Protein AF-A0A9N9FHX2-F1 (afdb_monomer_lite)

Sequence (239 aa):
TELNKTGKEQAEIVGRRLRKLKFDHIYTSDLSRAKKTAEAINKHHPDTPFALDIRLRERDIGKLGGKSIQDASNLIKEEGTKWDDYGESEEDFKGRVVDFFNDMIVTHLPKNYPGSSSQNKRNSHILLVTHGGVINKLIKGHLIMDLNFSVNNNLNMKHNAKNTSVTKFVVRGAENPNSTADDVTSVVSSNTVENETNDGASEKITLRLKGEVTLWSCVSHLAAQGKRTHDDSQIDDYA

Organism: NCBI:txid1433469

Foldseek 3Di:
DADDPVLLVLLLVLLVLCLVPAAQAEEFAPPRSLVSSSVSNCVSVVPHHYDHDNLQADFCQAPCPPPDPVVSVVVCVVVVHDSCPHGPHPVNNLVSLVVVVLVVCVVQPDDPDVPPPPDPDPHHHYHYGGDQRSCCSCVVVPVCPPQVEAEDPQDDPPDTADNSWDKDKDKDWDDDDDDDDDDRFDFRFDQDDDDDDDDDDRPGDGTGIYMYIYGDDDPVVCPPPVDPDDDSCVVVVRD

Radius of gyration: 20.33 Å; chains: 1; bounding box: 56×48×54 Å

InterPro domains:
  IPR013078 Histidine phosphatase superfamily, clade-1 [PF00300] (2-172)
  IPR013078 Histidine phosphatase superfamily, clade-1 [cd07067] (1-177)
  IPR029033 Histidine phosphatase superfamily [G3DSA:3.40.50.1240] (1-204)
  IPR029033 Histidine phosphatase superfamily [SSF53254] (2-175)
  IPR051695 Phosphoglycerate Mutase [PTHR46517] (2-185)

Structure (mmCIF, N/CA/C/O backbone):
data_AF-A0A9N9FHX2-F1
#
_entry.id   AF-A0A9N9FHX2-F1
#
loop_
_atom_site.group_PDB
_atom_site.id
_atom_site.type_symbol
_atom_site.label_atom_id
_atom_site.label_alt_id
_atom_site.label_comp_id
_atom_site.label_asym_id
_atom_site.label_entity_id
_atom_site.label_seq_id
_atom_site.pdbx_PDB_ins_code
_atom_site.Cartn_x
_atom_site.Cartn_y
_atom_site.Cartn_z
_atom_site.occupancy
_atom_site.B_iso_or_equiv
_atom_site.auth_seq_id
_atom_site.auth_comp_id
_atom_site.auth_asym_id
_atom_site.auth_atom_id
_atom_site.pdbx_PDB_model_num
ATOM 1 N N . THR A 1 1 ? -12.558 -5.175 4.722 1.00 78.19 1 THR A N 1
ATOM 2 C CA . THR A 1 1 ? -13.576 -4.236 4.206 1.00 78.19 1 THR A CA 1
ATOM 3 C C . THR A 1 1 ? -13.585 -4.276 2.699 1.00 78.19 1 THR A C 1
ATOM 5 O O . THR A 1 1 ? -12.515 -4.156 2.108 1.00 78.19 1 THR A O 1
ATOM 8 N N . GLU A 1 2 ? -14.762 -4.468 2.113 1.00 88.75 2 GLU A N 1
ATOM 9 C CA . GLU A 1 2 ? -15.001 -4.376 0.668 1.00 88.75 2 GLU A CA 1
ATOM 10 C C . GLU A 1 2 ? -15.003 -2.918 0.187 1.00 88.75 2 GLU A C 1
ATOM 12 O O . GLU A 1 2 ? -15.230 -1.994 0.973 1.00 88.75 2 GLU A O 1
ATOM 17 N N . LEU A 1 3 ? -14.781 -2.704 -1.113 1.00 89.31 3 LEU A N 1
ATOM 18 C CA . LEU A 1 3 ? -14.971 -1.387 -1.726 1.00 89.31 3 LEU A CA 1
ATOM 19 C C . LEU A 1 3 ? -16.467 -1.070 -1.853 1.00 89.31 3 LEU A C 1
ATOM 21 O O . LEU A 1 3 ? -17.243 -1.865 -2.390 1.00 89.31 3 LEU A O 1
ATOM 25 N N . ASN A 1 4 ? -16.863 0.130 -1.424 1.00 90.94 4 ASN A N 1
ATOM 26 C CA . ASN A 1 4 ? -18.188 0.672 -1.728 1.00 90.94 4 ASN A CA 1
ATOM 27 C C . ASN A 1 4 ? -18.275 1.118 -3.205 1.00 90.94 4 ASN A C 1
ATOM 29 O O . ASN A 1 4 ? -17.291 1.048 -3.944 1.00 90.94 4 ASN A O 1
ATOM 33 N N . LYS A 1 5 ? -19.451 1.582 -3.651 1.00 93.06 5 LYS A N 1
ATOM 34 C CA . LYS A 1 5 ? -19.674 2.014 -5.045 1.00 93.06 5 LYS A CA 1
ATOM 35 C C . LYS A 1 5 ? -18.638 3.049 -5.508 1.00 93.06 5 LYS A C 1
ATOM 37 O O . LYS A 1 5 ? -17.978 2.835 -6.520 1.00 93.06 5 LYS A O 1
ATOM 42 N N . THR A 1 6 ? -18.434 4.104 -4.723 1.00 91.69 6 THR A N 1
ATOM 43 C CA . THR A 1 6 ? -17.446 5.154 -5.011 1.00 91.69 6 THR A CA 1
ATOM 44 C C . THR A 1 6 ? -16.021 4.604 -5.069 1.00 91.69 6 THR A C 1
ATOM 46 O O . THR A 1 6 ? -15.258 4.974 -5.952 1.00 91.69 6 THR A O 1
ATOM 49 N N . GLY A 1 7 ? -15.654 3.689 -4.170 1.00 91.25 7 GLY A N 1
ATOM 50 C CA . GLY A 1 7 ? -14.341 3.046 -4.162 1.00 91.25 7 GLY A CA 1
ATOM 51 C C . GLY A 1 7 ? -14.095 2.191 -5.404 1.00 91.25 7 GLY A C 1
ATOM 52 O O . GLY A 1 7 ? -12.998 2.220 -5.953 1.00 91.25 7 GLY A O 1
ATOM 53 N N . LYS A 1 8 ? -15.118 1.481 -5.896 1.00 93.06 8 LYS A N 1
ATOM 54 C CA . LYS A 1 8 ? -15.038 0.731 -7.161 1.00 93.06 8 LYS A CA 1
ATOM 55 C C . LYS A 1 8 ? -14.833 1.672 -8.351 1.00 93.06 8 LYS A C 1
ATOM 57 O O . LYS A 1 8 ? -13.960 1.427 -9.173 1.00 93.06 8 LYS A O 1
ATOM 62 N N . GLU A 1 9 ? -15.579 2.774 -8.417 1.00 93.00 9 GLU A N 1
ATOM 63 C CA . GLU A 1 9 ? -15.413 3.791 -9.468 1.00 93.00 9 GLU A CA 1
ATOM 64 C C . GLU A 1 9 ? -14.010 4.418 -9.436 1.00 93.00 9 GLU A C 1
ATOM 66 O O . GLU A 1 9 ? -13.359 4.542 -10.473 1.00 93.00 9 GLU A O 1
ATOM 71 N N . GLN A 1 10 ? -13.510 4.754 -8.243 1.00 91.69 10 GLN A N 1
ATOM 72 C CA . GLN A 1 10 ? -12.155 5.272 -8.041 1.00 91.69 10 GLN A CA 1
ATOM 73 C C . GLN A 1 10 ? -11.080 4.273 -8.494 1.00 91.69 10 GLN A C 1
ATOM 75 O O . GLN A 1 10 ? -10.135 4.674 -9.174 1.00 91.69 10 GLN A O 1
ATOM 80 N N . ALA A 1 11 ? -11.238 2.985 -8.170 1.00 93.88 11 ALA A N 1
ATOM 81 C CA . ALA A 1 11 ? -10.327 1.919 -8.588 1.00 93.88 11 ALA A CA 1
ATOM 82 C C . ALA A 1 11 ? -10.239 1.799 -10.122 1.00 93.88 11 ALA A C 1
ATOM 84 O O . ALA A 1 11 ? -9.150 1.723 -10.687 1.00 93.88 11 ALA A O 1
ATOM 85 N N . GLU A 1 12 ? -11.377 1.865 -10.813 1.00 93.94 12 GLU A N 1
ATOM 86 C CA . GLU A 1 12 ? -11.414 1.833 -12.279 1.00 93.94 12 GLU A CA 1
ATOM 87 C C . GLU A 1 12 ? -10.805 3.102 -12.906 1.00 93.94 12 GLU A C 1
ATOM 89 O O . GLU A 1 12 ? -10.136 3.034 -13.938 1.00 93.94 12 GLU A O 1
ATOM 94 N N . ILE A 1 13 ? -11.003 4.276 -12.293 1.00 93.38 13 ILE A N 1
ATOM 95 C CA . ILE A 1 13 ? -10.394 5.533 -12.758 1.00 93.38 13 ILE A CA 1
ATOM 96 C C . ILE A 1 13 ? -8.869 5.473 -12.639 1.00 93.38 13 ILE A C 1
ATOM 98 O O . ILE A 1 13 ? -8.176 5.822 -13.597 1.00 93.38 13 ILE A O 1
ATOM 102 N N . VAL A 1 14 ? -8.337 5.027 -11.495 1.00 92.50 14 VAL A N 1
ATOM 103 C CA . VAL A 1 14 ? -6.882 4.923 -11.321 1.00 92.50 14 VAL A CA 1
ATOM 104 C C . VAL A 1 14 ? -6.284 3.855 -12.239 1.00 92.50 14 VAL A C 1
ATOM 106 O O . VAL A 1 14 ? -5.237 4.108 -12.829 1.00 92.50 14 VAL A O 1
ATOM 109 N N . GLY A 1 15 ? -6.980 2.736 -12.474 1.00 94.50 15 GLY A N 1
ATOM 110 C CA . GLY A 1 15 ? -6.575 1.741 -13.472 1.00 94.50 15 GLY A CA 1
ATOM 111 C C . GLY A 1 15 ? -6.433 2.346 -14.869 1.00 94.50 15 GLY A C 1
ATOM 112 O O . GLY A 1 15 ? -5.365 2.269 -15.476 1.00 94.50 15 GLY A O 1
ATOM 113 N N . ARG A 1 16 ? -7.459 3.064 -15.347 1.00 93.00 16 ARG A N 1
ATOM 114 C CA . ARG A 1 16 ? -7.388 3.752 -16.647 1.00 93.00 16 ARG A CA 1
ATOM 115 C C . ARG A 1 16 ? -6.287 4.803 -16.703 1.00 93.00 16 ARG A C 1
ATOM 117 O O . ARG A 1 16 ? -5.665 4.958 -17.753 1.00 93.00 16 ARG A O 1
ATOM 124 N N . ARG A 1 17 ? -6.049 5.534 -15.612 1.00 88.69 17 ARG A N 1
ATOM 125 C CA . ARG A 1 17 ? -4.990 6.550 -15.543 1.00 88.69 17 ARG A CA 1
ATOM 126 C C . ARG A 1 17 ? -3.604 5.929 -15.703 1.00 88.69 17 ARG A C 1
ATOM 128 O O . ARG A 1 17 ? -2.778 6.486 -16.415 1.00 88.69 17 ARG A O 1
ATOM 135 N N . LEU A 1 18 ? -3.360 4.787 -15.063 1.00 92.50 18 LEU A N 1
ATOM 136 C CA . LEU A 1 18 ? -2.050 4.132 -15.062 1.00 92.50 18 LEU A CA 1
ATOM 137 C C . LEU A 1 18 ? -1.819 3.219 -16.278 1.00 92.50 18 LEU A C 1
ATOM 139 O O . LEU A 1 18 ? -0.690 2.796 -16.495 1.00 92.50 18 LEU A O 1
ATOM 143 N N . ARG A 1 19 ? -2.835 2.994 -17.125 1.00 94.19 19 ARG A N 1
ATOM 144 C CA . ARG A 1 19 ? -2.802 2.034 -18.248 1.00 94.19 19 ARG A CA 1
ATOM 145 C C . ARG A 1 19 ? -1.621 2.164 -19.219 1.00 94.19 19 ARG A C 1
ATOM 147 O O . ARG A 1 19 ? -1.251 1.175 -19.834 1.00 94.19 19 ARG A O 1
ATOM 154 N N . LYS A 1 20 ? -1.079 3.375 -19.428 1.00 91.81 20 LYS A N 1
ATOM 155 C CA . LYS A 1 20 ? 0.041 3.596 -20.365 1.00 91.81 20 LYS A CA 1
ATOM 156 C C . LYS A 1 20 ? 1.409 3.318 -19.726 1.00 91.81 20 LYS A C 1
ATOM 158 O O . LYS A 1 20 ? 2.394 3.191 -20.448 1.00 91.81 20 LYS A O 1
ATOM 163 N N . LEU A 1 21 ? 1.486 3.239 -18.396 1.00 90.50 21 LEU A N 1
ATOM 164 C CA . LEU A 1 21 ? 2.735 2.959 -17.695 1.00 90.50 21 LEU A CA 1
ATOM 165 C C . LEU A 1 21 ? 3.091 1.480 -17.835 1.00 90.50 21 LEU A C 1
ATOM 167 O O . LEU A 1 21 ? 2.239 0.603 -17.724 1.00 90.50 21 LEU A O 1
ATOM 171 N N . LYS A 1 22 ? 4.372 1.193 -18.053 1.00 92.38 22 LYS A N 1
ATOM 172 C CA . LYS A 1 22 ? 4.886 -0.176 -18.014 1.00 92.38 22 LYS A CA 1
ATOM 173 C C . LYS A 1 22 ? 5.350 -0.468 -16.595 1.00 92.38 22 LYS A C 1
ATOM 175 O O . LYS A 1 22 ? 6.256 0.208 -16.116 1.00 92.38 22 LYS A O 1
ATOM 180 N N . PHE A 1 23 ? 4.714 -1.439 -15.946 1.00 95.25 23 PHE A N 1
ATOM 181 C CA . PHE A 1 23 ? 5.117 -1.940 -14.636 1.00 95.25 23 PHE A CA 1
ATOM 182 C C . PHE A 1 23 ? 5.776 -3.309 -14.779 1.00 95.25 23 PHE A C 1
ATOM 184 O O . PHE A 1 23 ? 5.285 -4.173 -15.504 1.00 95.25 23 PHE A O 1
ATOM 191 N N . ASP A 1 24 ? 6.870 -3.501 -14.053 1.00 94.81 24 ASP A N 1
ATOM 192 C CA . ASP A 1 24 ? 7.608 -4.762 -13.973 1.00 94.81 24 ASP A CA 1
ATOM 193 C C . ASP A 1 24 ? 7.088 -5.660 -12.849 1.00 94.81 24 ASP A C 1
ATOM 195 O O . ASP A 1 24 ? 7.275 -6.874 -12.883 1.00 94.81 24 ASP A O 1
ATOM 199 N N . HIS A 1 25 ? 6.426 -5.070 -11.853 1.00 97.19 25 HIS A N 1
ATOM 200 C CA . HIS A 1 25 ? 5.798 -5.803 -10.763 1.00 97.19 25 HIS A CA 1
ATOM 201 C C . HIS A 1 25 ? 4.677 -4.984 -10.118 1.00 97.19 25 HIS A C 1
ATOM 203 O O . HIS A 1 25 ? 4.782 -3.758 -9.999 1.00 97.19 25 HIS A O 1
ATOM 209 N N . ILE A 1 26 ? 3.632 -5.668 -9.654 1.00 98.38 26 ILE A N 1
ATOM 210 C CA . ILE A 1 26 ? 2.557 -5.101 -8.837 1.00 98.38 26 ILE A CA 1
ATOM 211 C C . ILE A 1 26 ? 2.543 -5.829 -7.494 1.00 98.38 26 ILE A C 1
ATOM 213 O O . ILE A 1 26 ? 2.259 -7.023 -7.435 1.00 98.38 26 ILE A O 1
ATOM 217 N N . TYR A 1 27 ? 2.802 -5.098 -6.412 1.00 98.62 27 TYR A N 1
ATOM 218 C CA . TYR A 1 27 ? 2.627 -5.581 -5.044 1.00 98.62 27 TYR A CA 1
ATOM 219 C C . TYR A 1 27 ? 1.360 -4.998 -4.434 1.00 98.62 27 TYR A C 1
ATOM 221 O O . TYR A 1 27 ? 1.077 -3.802 -4.564 1.00 98.62 27 TYR A O 1
ATOM 229 N N . THR A 1 28 ? 0.601 -5.817 -3.712 1.00 98.56 28 THR A N 1
ATOM 230 C CA . THR A 1 28 ? -0.561 -5.323 -2.979 1.00 98.56 28 THR A CA 1
ATOM 231 C C . THR A 1 28 ? -0.779 -6.028 -1.652 1.00 98.56 28 THR A C 1
ATOM 233 O O . THR A 1 28 ? -0.436 -7.192 -1.465 1.00 98.56 28 THR A O 1
ATOM 236 N N . SER A 1 29 ? -1.391 -5.305 -0.718 1.00 98.31 29 SER A N 1
ATOM 237 C CA . SER A 1 29 ? -1.985 -5.925 0.458 1.00 98.31 29 SER A CA 1
ATOM 238 C C . SER A 1 29 ? -3.097 -6.887 0.054 1.00 98.31 29 SER A C 1
ATOM 240 O O . SER A 1 29 ? -3.942 -6.583 -0.787 1.00 98.31 29 SER A O 1
ATOM 242 N N . ASP A 1 30 ? -3.165 -8.013 0.745 1.00 97.56 30 ASP A N 1
ATOM 243 C CA . ASP A 1 30 ? -4.221 -9.008 0.588 1.00 97.56 30 ASP A CA 1
ATOM 244 C C . ASP A 1 30 ? -5.574 -8.622 1.208 1.00 97.56 30 ASP A C 1
ATOM 246 O O . ASP A 1 30 ? -6.572 -9.312 0.994 1.00 97.56 30 ASP A O 1
ATOM 250 N N . LEU A 1 31 ? -5.665 -7.486 1.908 1.00 96.38 31 LEU A N 1
ATOM 251 C CA . LEU A 1 31 ? -6.953 -6.952 2.341 1.00 96.38 31 LEU A CA 1
ATOM 252 C C . LEU A 1 31 ? -7.792 -6.549 1.127 1.00 96.38 31 LEU A C 1
ATOM 254 O O . LEU A 1 31 ? -7.348 -5.764 0.289 1.00 96.38 31 LEU A O 1
ATOM 258 N N . SER A 1 32 ? -9.046 -7.014 1.100 1.00 96.75 32 SER A N 1
ATOM 259 C CA . SER A 1 32 ? -9.949 -6.890 -0.056 1.00 96.75 32 SER A CA 1
ATOM 260 C C . SER A 1 32 ? -9.943 -5.506 -0.721 1.00 96.75 32 SER A C 1
ATOM 262 O O . SER A 1 32 ? -9.714 -5.410 -1.920 1.00 96.75 32 SER A O 1
ATOM 264 N N . ARG A 1 33 ? -10.079 -4.406 0.036 1.00 95.31 33 ARG A N 1
ATOM 265 C CA . ARG A 1 33 ? -10.034 -3.037 -0.521 1.00 95.31 33 ARG A CA 1
ATOM 266 C C . ARG A 1 33 ? -8.779 -2.721 -1.356 1.00 95.31 33 ARG A C 1
ATOM 268 O O . ARG A 1 33 ? -8.897 -2.074 -2.395 1.00 95.31 33 ARG A O 1
ATOM 275 N N . ALA A 1 34 ? -7.601 -3.168 -0.922 1.00 97.38 34 ALA A N 1
ATOM 276 C CA . ALA A 1 34 ? -6.346 -2.940 -1.635 1.00 97.38 34 ALA A CA 1
ATOM 277 C C . ALA A 1 34 ? -6.244 -3.893 -2.826 1.00 97.38 34 ALA A C 1
ATOM 279 O O . ALA A 1 34 ? -6.091 -3.433 -3.956 1.00 97.38 34 ALA A O 1
ATOM 280 N N . LYS A 1 35 ? -6.489 -5.189 -2.592 1.00 97.94 35 LYS A N 1
ATOM 281 C CA . LYS A 1 35 ? -6.503 -6.220 -3.633 1.00 97.94 35 LYS A CA 1
ATOM 282 C C . LYS A 1 35 ? -7.448 -5.874 -4.787 1.00 97.94 35 LYS A C 1
ATOM 284 O O . LYS A 1 35 ? -7.035 -5.917 -5.936 1.00 97.94 35 LYS A O 1
ATOM 289 N N . LYS A 1 36 ? -8.686 -5.455 -4.508 1.00 97.81 36 LYS A N 1
ATOM 290 C CA . LYS A 1 36 ? -9.667 -5.042 -5.530 1.00 97.81 36 LYS A CA 1
ATOM 291 C C . LYS A 1 36 ? -9.239 -3.800 -6.306 1.00 97.81 36 LYS A C 1
ATOM 293 O O . LYS A 1 36 ? -9.505 -3.711 -7.501 1.00 97.81 36 LYS A O 1
ATOM 298 N N . THR A 1 37 ? -8.556 -2.863 -5.652 1.00 97.75 37 THR A N 1
ATOM 299 C CA . THR A 1 37 ? -7.980 -1.697 -6.335 1.00 97.75 37 THR A CA 1
ATOM 300 C C . THR A 1 37 ? -6.835 -2.120 -7.258 1.00 97.75 37 THR A C 1
ATOM 302 O O . THR A 1 37 ? -6.780 -1.686 -8.405 1.00 97.75 37 THR A O 1
ATOM 305 N N . ALA A 1 38 ? -5.960 -3.012 -6.790 1.00 97.94 38 ALA A N 1
ATOM 306 C CA . ALA A 1 38 ? -4.859 -3.552 -7.578 1.00 97.94 38 ALA A CA 1
ATOM 307 C C . ALA A 1 38 ? -5.354 -4.398 -8.761 1.00 97.94 38 ALA A C 1
ATOM 309 O O . ALA A 1 38 ? -4.848 -4.238 -9.863 1.00 97.94 38 ALA A O 1
ATOM 310 N N . GLU A 1 39 ? -6.383 -5.230 -8.569 1.00 98.19 39 GLU A N 1
ATOM 311 C CA . GLU A 1 39 ? -7.039 -6.002 -9.635 1.00 98.19 39 GLU A CA 1
ATOM 312 C C . GLU A 1 39 ? -7.591 -5.081 -10.735 1.00 98.19 39 GLU A C 1
ATOM 314 O O . GLU A 1 39 ? -7.415 -5.372 -11.916 1.00 98.19 39 GLU A O 1
ATOM 319 N N . ALA A 1 40 ? -8.216 -3.952 -10.375 1.00 97.62 40 ALA A N 1
ATOM 320 C CA . ALA A 1 40 ? -8.713 -2.978 -11.351 1.00 97.62 40 ALA A CA 1
ATOM 321 C C . ALA A 1 40 ? -7.583 -2.344 -12.181 1.00 97.62 40 ALA A C 1
ATOM 323 O O . ALA A 1 40 ? -7.755 -2.127 -13.378 1.00 97.62 40 ALA A O 1
ATOM 324 N N . ILE A 1 41 ? -6.418 -2.095 -11.573 1.00 97.69 41 ILE A N 1
ATOM 325 C CA . ILE A 1 41 ? -5.228 -1.620 -12.292 1.00 97.69 41 ILE A CA 1
ATOM 326 C C . ILE A 1 41 ? -4.658 -2.738 -13.178 1.00 97.69 41 ILE A C 1
ATOM 328 O O . ILE A 1 41 ? -4.418 -2.517 -14.362 1.00 97.69 41 ILE A O 1
ATOM 332 N N . ASN A 1 42 ? -4.531 -3.958 -12.647 1.00 97.94 42 ASN A N 1
ATOM 333 C CA . ASN A 1 42 ? -3.958 -5.118 -13.336 1.00 97.94 42 ASN A CA 1
ATOM 334 C C . ASN A 1 42 ? -4.713 -5.515 -14.617 1.00 97.94 42 ASN A C 1
ATOM 336 O O . ASN A 1 42 ? -4.112 -6.071 -15.529 1.00 97.94 42 ASN A O 1
ATOM 340 N N . LYS A 1 43 ? -6.003 -5.170 -14.749 1.00 97.94 43 LYS A N 1
ATOM 341 C CA . LYS A 1 43 ? -6.761 -5.324 -16.011 1.00 97.94 43 LYS A CA 1
ATOM 342 C C . LYS A 1 43 ? -6.078 -4.659 -17.212 1.00 97.94 43 LYS A C 1
ATOM 344 O O . LYS A 1 43 ? -6.292 -5.085 -18.342 1.00 97.94 43 LYS A O 1
ATOM 349 N N . HIS A 1 44 ? -5.291 -3.610 -16.976 1.00 97.56 44 HIS A N 1
ATOM 350 C CA . HIS A 1 44 ? -4.534 -2.897 -18.003 1.00 97.56 44 HIS A CA 1
ATOM 351 C C . HIS A 1 44 ? -3.078 -3.376 -18.137 1.00 97.56 44 HIS A C 1
ATOM 353 O O . HIS A 1 44 ? -2.374 -2.910 -19.028 1.00 97.56 44 HIS A O 1
ATOM 359 N N . HIS A 1 45 ? -2.639 -4.303 -17.281 1.00 97.31 45 HIS A N 1
ATOM 360 C CA . HIS A 1 45 ? -1.271 -4.821 -17.211 1.00 97.31 45 HIS A CA 1
ATOM 361 C C . HIS A 1 45 ? -1.276 -6.359 -17.047 1.00 97.31 45 HIS A C 1
ATOM 363 O O . HIS A 1 45 ? -0.729 -6.869 -16.072 1.00 97.31 45 HIS A O 1
ATOM 369 N N . PRO A 1 46 ? -1.921 -7.119 -17.957 1.00 96.12 46 PRO A N 1
ATOM 370 C CA . PRO A 1 46 ? -2.192 -8.550 -17.760 1.00 96.12 46 PRO A CA 1
ATOM 371 C C . PRO A 1 46 ? -0.931 -9.415 -17.630 1.00 96.12 46 PRO A C 1
ATOM 373 O O . PRO A 1 46 ? -0.972 -10.446 -16.965 1.00 96.12 46 PRO A O 1
ATOM 376 N N . ASP A 1 47 ? 0.175 -8.979 -18.232 1.00 96.31 47 ASP A N 1
ATOM 377 C CA . ASP A 1 47 ? 1.448 -9.704 -18.236 1.00 96.31 47 ASP A CA 1
ATOM 378 C C . ASP A 1 47 ? 2.376 -9.291 -17.081 1.00 96.31 47 ASP A C 1
ATOM 380 O O . ASP A 1 47 ? 3.483 -9.815 -16.950 1.00 96.31 47 ASP A O 1
ATOM 384 N N . THR A 1 48 ? 1.961 -8.332 -16.246 1.00 97.56 48 THR A N 1
ATOM 385 C CA . THR A 1 48 ? 2.771 -7.874 -15.118 1.00 97.56 48 THR A CA 1
ATOM 386 C C . THR A 1 48 ? 2.610 -8.836 -13.935 1.00 97.56 48 THR A C 1
ATOM 388 O O . THR A 1 48 ? 1.485 -9.087 -13.497 1.00 97.56 48 THR A O 1
ATOM 391 N N . PRO A 1 49 ? 3.714 -9.349 -13.357 1.00 97.75 49 PRO A N 1
ATOM 392 C CA . PRO A 1 49 ? 3.662 -10.154 -12.143 1.00 97.75 49 PRO A CA 1
ATOM 393 C C . PRO A 1 49 ? 2.904 -9.453 -11.007 1.00 97.75 49 PRO A C 1
ATOM 395 O O . PRO A 1 49 ? 3.168 -8.290 -10.689 1.00 97.75 49 PRO A O 1
ATOM 398 N N . PHE A 1 50 ? 1.978 -10.184 -10.387 1.00 98.00 50 PHE A N 1
ATOM 399 C CA . PHE A 1 50 ? 1.083 -9.687 -9.347 1.00 98.00 50 PHE A CA 1
ATOM 400 C C . PHE A 1 50 ? 1.291 -10.476 -8.051 1.00 98.00 50 PHE A C 1
ATOM 402 O O . PHE A 1 50 ? 1.007 -11.674 -8.001 1.00 98.00 50 PHE A O 1
ATOM 409 N N . ALA A 1 51 ? 1.757 -9.807 -6.998 1.00 98.12 51 ALA A N 1
ATOM 410 C CA . ALA A 1 51 ? 2.091 -10.427 -5.721 1.00 98.12 51 ALA A CA 1
ATOM 411 C C . ALA A 1 51 ? 1.302 -9.822 -4.554 1.00 98.12 51 ALA A C 1
ATOM 413 O O . ALA A 1 51 ? 1.149 -8.605 -4.421 1.00 98.12 51 ALA A O 1
ATOM 414 N N . LEU A 1 52 ? 0.820 -10.706 -3.681 1.00 98.50 52 LEU A N 1
ATOM 415 C CA . LEU A 1 52 ? 0.221 -10.343 -2.403 1.00 98.50 52 LEU A CA 1
ATOM 416 C C . LEU A 1 52 ? 1.300 -10.371 -1.322 1.00 98.50 52 LEU A C 1
ATOM 418 O O . LEU A 1 52 ? 2.034 -11.351 -1.231 1.00 98.50 52 LEU A O 1
ATOM 422 N N . ASP A 1 53 ? 1.360 -9.338 -0.485 1.00 98.38 53 ASP A N 1
ATOM 423 C CA . ASP A 1 53 ? 2.274 -9.303 0.659 1.00 98.38 53 ASP A CA 1
ATOM 424 C C . ASP A 1 53 ? 1.543 -8.827 1.924 1.00 98.38 53 ASP A C 1
ATOM 426 O O . ASP A 1 53 ? 0.925 -7.756 1.963 1.00 98.38 53 ASP A O 1
ATOM 430 N N . ILE A 1 54 ? 1.595 -9.647 2.976 1.00 97.94 54 ILE A N 1
ATOM 431 C CA . ILE A 1 54 ? 0.929 -9.372 4.256 1.00 97.94 54 ILE A CA 1
ATOM 432 C C . ILE A 1 54 ? 1.551 -8.178 4.989 1.00 97.94 54 ILE A C 1
ATOM 434 O O . ILE A 1 54 ? 0.858 -7.492 5.740 1.00 97.94 54 ILE A O 1
ATOM 438 N N . ARG A 1 55 ? 2.824 -7.861 4.723 1.00 98.25 55 ARG A N 1
ATOM 439 C CA . ARG A 1 55 ? 3.523 -6.706 5.302 1.00 98.25 55 ARG A CA 1
ATOM 440 C C . ARG A 1 55 ? 3.004 -5.380 4.762 1.00 98.25 55 ARG A C 1
ATOM 442 O O . ARG A 1 55 ? 3.324 -4.327 5.303 1.00 98.25 55 ARG A O 1
ATOM 449 N N . LEU A 1 56 ? 2.151 -5.421 3.738 1.00 98.06 56 LEU A N 1
ATOM 450 C CA . LEU A 1 56 ? 1.455 -4.263 3.192 1.00 98.06 56 LEU A CA 1
ATOM 451 C C . LEU A 1 56 ? 0.070 -4.042 3.795 1.00 98.06 56 LEU A C 1
ATOM 453 O O . LEU A 1 56 ? -0.623 -3.128 3.350 1.00 98.06 56 LEU A O 1
ATOM 457 N N . ARG A 1 57 ? -0.383 -4.856 4.756 1.00 97.62 57 ARG A N 1
ATOM 458 C CA . ARG A 1 57 ? -1.666 -4.645 5.448 1.00 97.62 57 ARG A CA 1
ATOM 459 C C . ARG A 1 57 ? -1.673 -3.323 6.220 1.00 97.62 57 ARG A C 1
ATOM 461 O O . ARG A 1 57 ? -0.629 -2.829 6.633 1.00 97.62 57 ARG A O 1
ATOM 468 N N . GLU A 1 58 ? -2.853 -2.738 6.414 1.00 95.56 58 GLU A N 1
ATOM 469 C CA . GLU A 1 58 ? -2.985 -1.573 7.302 1.00 95.56 58 GLU A CA 1
ATOM 470 C C . GLU A 1 58 ? -2.613 -1.969 8.730 1.00 95.56 58 GLU A C 1
ATOM 472 O O . GLU A 1 58 ? -2.734 -3.149 9.068 1.00 95.56 58 GLU A O 1
ATOM 477 N N . ARG A 1 59 ? -2.167 -1.002 9.537 1.00 94.56 59 ARG A N 1
ATOM 478 C CA . ARG A 1 59 ? -1.884 -1.237 10.953 1.00 94.56 59 ARG A CA 1
ATOM 479 C C . ARG A 1 59 ? -3.098 -1.856 11.637 1.00 94.56 59 ARG A C 1
ATOM 481 O O . ARG A 1 59 ? -4.213 -1.333 11.526 1.00 94.56 59 ARG A O 1
ATOM 488 N N . ASP A 1 60 ? -2.872 -2.955 12.345 1.00 92.69 60 ASP A N 1
ATOM 489 C CA . ASP A 1 60 ? -3.899 -3.532 13.200 1.00 92.69 60 ASP A CA 1
ATOM 490 C C . ASP A 1 60 ? -3.948 -2.748 14.512 1.00 92.69 60 ASP A C 1
ATOM 492 O O . ASP A 1 60 ? -3.040 -2.827 15.327 1.00 92.69 60 ASP A O 1
ATOM 496 N N . ILE A 1 61 ? -4.999 -1.959 14.712 1.00 89.06 61 ILE A N 1
ATOM 497 C CA . ILE A 1 61 ? -5.219 -1.205 15.958 1.00 89.06 61 ILE A CA 1
ATOM 498 C C . ILE A 1 61 ? -6.160 -1.951 16.920 1.00 89.06 61 ILE A C 1
ATOM 500 O O . ILE A 1 61 ? -6.715 -1.360 17.851 1.00 89.06 61 ILE A O 1
ATOM 504 N N . GLY A 1 62 ? -6.396 -3.241 16.662 1.00 89.94 62 GLY A N 1
ATOM 505 C CA . GLY A 1 62 ? -7.222 -4.123 17.469 1.00 89.94 62 GLY A CA 1
ATOM 506 C C . GLY A 1 62 ? -8.619 -3.565 17.703 1.00 89.94 62 GLY A C 1
ATOM 507 O O . GLY A 1 62 ? -9.316 -3.138 16.777 1.00 89.94 62 GLY A O 1
ATOM 508 N N . LYS A 1 63 ? -9.036 -3.522 18.971 1.00 87.50 63 LYS A N 1
ATOM 509 C CA . LYS A 1 63 ? -10.388 -3.087 19.361 1.00 87.50 63 LYS A CA 1
ATOM 510 C C . LYS A 1 63 ? -10.673 -1.597 19.135 1.00 87.50 63 LYS A C 1
ATOM 512 O O . LYS A 1 63 ? -11.824 -1.173 19.256 1.00 87.50 63 LYS A O 1
ATOM 517 N N . LEU A 1 64 ? -9.654 -0.800 18.805 1.00 85.94 64 LEU A N 1
ATOM 518 C CA . LEU A 1 64 ? -9.835 0.588 18.376 1.00 85.94 64 LEU A CA 1
ATOM 519 C C . LEU A 1 64 ? -10.326 0.676 16.922 1.00 85.94 64 LEU A C 1
ATOM 521 O O . LEU A 1 64 ? -10.860 1.705 16.505 1.00 85.94 64 LEU A O 1
ATOM 525 N N . GLY A 1 65 ? -10.189 -0.409 16.156 1.00 83.00 65 GLY A N 1
ATOM 526 C CA . GLY A 1 65 ? -10.655 -0.513 14.782 1.00 83.00 65 GLY A CA 1
ATOM 527 C C . GLY A 1 65 ? -12.152 -0.232 14.653 1.00 83.00 65 GLY A C 1
ATOM 528 O O . GLY A 1 65 ? -12.977 -0.795 15.366 1.00 83.00 65 GLY A O 1
ATOM 529 N N . GLY A 1 66 ? -12.512 0.651 13.718 1.00 81.50 66 GLY A N 1
ATOM 530 C CA . GLY A 1 66 ? -13.907 1.006 13.436 1.00 81.50 66 GLY A CA 1
ATOM 531 C C . GLY A 1 66 ? -14.530 2.025 14.395 1.00 81.50 66 GLY A C 1
ATOM 532 O O . GLY A 1 66 ? -15.659 2.448 14.157 1.00 81.50 66 GLY A O 1
ATOM 533 N N . LYS A 1 67 ? -13.810 2.458 15.436 1.00 85.56 67 LYS A N 1
ATOM 534 C CA . LYS A 1 67 ? -14.230 3.557 16.314 1.00 85.56 67 LYS A CA 1
ATOM 535 C C . LYS A 1 67 ? -13.875 4.912 15.706 1.00 85.56 67 LYS A C 1
ATOM 537 O O . LYS A 1 67 ? -12.945 5.027 14.904 1.00 85.56 67 LYS A O 1
ATOM 542 N N . SER A 1 68 ? -14.597 5.959 16.107 1.00 86.88 68 SER A N 1
ATOM 543 C CA . SER A 1 68 ? -14.137 7.323 15.843 1.00 86.88 68 SER A CA 1
ATOM 544 C C . SER A 1 68 ? -12.851 7.602 16.634 1.00 86.88 68 SER A C 1
ATOM 546 O O . SER A 1 68 ? -12.590 6.966 17.657 1.00 86.88 68 SER A O 1
ATOM 548 N N . ILE A 1 69 ? -12.044 8.573 16.193 1.00 84.31 69 ILE A N 1
ATOM 549 C CA . ILE A 1 69 ? -10.822 8.973 16.918 1.00 84.31 69 ILE A CA 1
ATOM 550 C C . ILE A 1 69 ? -11.160 9.393 18.355 1.00 84.31 69 ILE A C 1
ATOM 552 O O . ILE A 1 69 ? -10.400 9.098 19.277 1.00 84.31 69 ILE A O 1
ATOM 556 N N . GLN A 1 70 ? -12.306 10.051 18.548 1.00 89.44 70 GLN A N 1
ATOM 557 C CA . GLN A 1 70 ? -12.766 10.473 19.864 1.00 89.44 70 GLN A CA 1
ATOM 558 C C . GLN A 1 70 ? -13.113 9.272 20.749 1.00 89.44 70 GLN A C 1
ATOM 560 O O . GLN A 1 70 ? -12.647 9.210 21.882 1.00 89.44 70 GLN A O 1
ATOM 565 N N . ASP A 1 71 ? -13.861 8.298 20.226 1.00 89.88 71 ASP A N 1
ATOM 566 C CA . ASP A 1 71 ? -14.245 7.101 20.987 1.00 89.88 71 ASP A CA 1
ATOM 567 C C . ASP A 1 71 ? -13.033 6.231 21.325 1.00 89.88 71 ASP A C 1
ATOM 569 O O . ASP A 1 71 ? -12.923 5.722 22.437 1.00 89.88 71 ASP A O 1
ATOM 573 N N . ALA A 1 72 ? -12.096 6.085 20.384 1.00 88.19 72 ALA A N 1
ATOM 574 C CA . ALA A 1 72 ? -10.837 5.390 20.627 1.00 88.19 72 ALA A CA 1
ATOM 575 C C . ALA A 1 72 ? -10.022 6.093 21.726 1.00 88.19 72 ALA A C 1
ATOM 577 O O . ALA A 1 72 ? -9.505 5.443 22.630 1.00 88.19 72 ALA A O 1
ATOM 578 N N . SER A 1 73 ? -9.967 7.428 21.688 1.00 88.25 73 SER A N 1
ATOM 579 C CA . SER A 1 73 ? -9.257 8.238 22.684 1.00 88.25 73 SER A CA 1
ATOM 580 C C . SER A 1 73 ? -9.910 8.179 24.067 1.00 88.25 73 SER A C 1
ATOM 582 O O . SER A 1 73 ? -9.202 8.202 25.071 1.00 88.25 73 SER A O 1
ATOM 584 N N . ASN A 1 74 ? -11.242 8.108 24.139 1.00 92.12 74 ASN A N 1
ATOM 585 C CA . ASN A 1 74 ? -11.967 7.926 25.397 1.00 92.12 74 ASN A CA 1
ATOM 586 C C . ASN A 1 74 ? -11.682 6.543 25.991 1.00 92.12 74 ASN A C 1
ATOM 588 O O . ASN A 1 74 ? -11.312 6.466 27.155 1.00 92.12 74 ASN A O 1
ATOM 592 N N . LEU A 1 75 ? -11.734 5.483 25.178 1.00 89.06 75 LEU A N 1
ATOM 593 C CA . LEU A 1 75 ? -11.442 4.117 25.621 1.00 89.06 75 LEU A CA 1
ATOM 594 C C . LEU A 1 75 ? -10.025 3.975 26.193 1.00 89.06 75 LEU A C 1
ATOM 596 O O . LEU A 1 75 ? -9.841 3.390 27.254 1.00 89.06 75 LEU A O 1
ATOM 600 N N . ILE A 1 76 ? -9.035 4.560 25.514 1.00 90.31 76 ILE A N 1
ATOM 601 C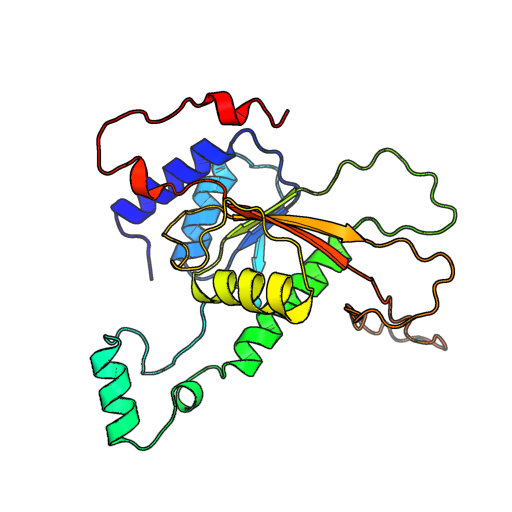 CA . ILE A 1 76 ? -7.640 4.594 25.978 1.00 90.31 76 ILE A CA 1
ATOM 602 C C . ILE A 1 76 ? -7.540 5.255 27.359 1.00 90.31 76 ILE A C 1
ATOM 604 O O . ILE A 1 76 ? -6.863 4.748 28.251 1.00 90.31 76 ILE A O 1
ATOM 608 N N . LYS A 1 77 ? -8.227 6.390 27.550 1.00 91.94 77 LY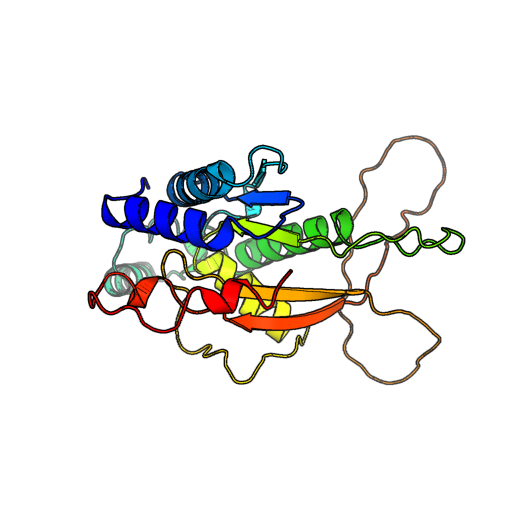S A N 1
ATOM 609 C CA . LYS A 1 77 ? -8.233 7.113 28.831 1.00 91.94 77 LYS A CA 1
ATOM 610 C C . LYS A 1 77 ? -8.938 6.330 29.935 1.00 91.94 77 LYS A C 1
ATOM 612 O O . LYS A 1 77 ? -8.448 6.322 31.057 1.00 91.94 77 LYS A O 1
ATOM 617 N N . GLU A 1 78 ? -10.073 5.714 29.622 1.00 92.81 78 GLU A N 1
ATOM 618 C CA . GLU A 1 78 ? -10.872 4.927 30.567 1.00 92.81 78 GLU A CA 1
ATOM 619 C C . GLU A 1 78 ? -10.118 3.690 31.059 1.00 92.81 78 GLU A C 1
ATOM 621 O O . GLU A 1 78 ? -10.169 3.369 32.242 1.00 92.81 78 GLU A O 1
ATOM 626 N N . GLU A 1 79 ? -9.385 3.020 30.171 1.00 92.88 79 GLU A N 1
ATOM 627 C CA . GLU A 1 79 ? -8.645 1.802 30.507 1.00 92.88 79 GLU A CA 1
ATOM 628 C C . GLU A 1 79 ? -7.207 2.064 30.986 1.00 92.88 79 GLU A C 1
ATOM 630 O O . GLU A 1 79 ? -6.528 1.134 31.416 1.00 92.88 79 GLU A O 1
ATOM 635 N N . GLY A 1 80 ? -6.731 3.314 30.931 1.00 89.81 80 GLY A N 1
ATOM 636 C CA . GLY A 1 80 ? -5.367 3.676 31.330 1.00 89.81 80 GLY A CA 1
ATOM 637 C C . GLY A 1 80 ? -4.279 3.069 30.434 1.00 89.81 80 GLY A C 1
ATOM 638 O O . GLY A 1 80 ? -3.162 2.838 30.895 1.00 89.81 80 GLY A O 1
ATOM 639 N N . THR A 1 81 ? -4.607 2.795 29.172 1.00 90.19 81 THR A N 1
ATOM 640 C CA . THR A 1 81 ? -3.742 2.138 28.180 1.00 90.19 81 THR A CA 1
ATOM 641 C C . THR A 1 81 ? -3.127 3.154 27.211 1.00 90.19 81 THR A C 1
ATOM 643 O O . THR A 1 81 ? -3.250 4.374 27.366 1.00 90.19 81 THR A O 1
ATOM 646 N N . LYS A 1 82 ? -2.436 2.656 26.187 1.00 88.06 82 LYS A N 1
ATOM 647 C CA . LYS A 1 82 ? -1.913 3.389 25.033 1.00 88.06 82 LYS A CA 1
ATOM 648 C C . LYS A 1 82 ? -2.484 2.806 23.740 1.00 88.06 82 LYS A C 1
ATOM 650 O O . LYS A 1 82 ? -2.983 1.687 23.703 1.00 88.06 82 LYS A O 1
ATOM 655 N N . TRP A 1 83 ? -2.363 3.561 22.646 1.00 82.75 83 TRP A N 1
ATOM 656 C CA . TRP A 1 83 ? -2.764 3.111 21.303 1.00 82.75 83 TRP A CA 1
ATOM 657 C C . TRP A 1 83 ? -2.147 1.763 20.909 1.00 82.75 83 TRP A C 1
ATOM 659 O O . TRP A 1 83 ? -2.805 0.956 20.256 1.00 82.75 83 TRP A O 1
ATOM 669 N N . ASP A 1 84 ? -0.908 1.529 21.332 1.00 88.69 84 ASP A N 1
ATOM 670 C CA . ASP A 1 84 ? -0.118 0.348 20.987 1.00 88.69 84 ASP A CA 1
ATOM 671 C C . ASP A 1 84 ? -0.513 -0.900 21.795 1.00 88.69 84 ASP A C 1
ATOM 673 O O . ASP A 1 84 ? -0.130 -2.000 21.419 1.00 88.69 84 ASP A O 1
ATOM 677 N N . ASP A 1 85 ? -1.324 -0.765 22.850 1.00 87.69 85 ASP A N 1
ATOM 678 C CA . ASP A 1 85 ? -1.656 -1.882 23.748 1.00 87.69 85 ASP A CA 1
ATOM 679 C C . ASP A 1 85 ? -2.765 -2.800 23.195 1.00 87.69 85 ASP A C 1
ATOM 681 O O . ASP A 1 85 ? -3.056 -3.848 23.771 1.00 87.69 85 ASP A O 1
ATOM 685 N N . TYR A 1 86 ? -3.427 -2.414 22.098 1.00 85.25 86 TYR A N 1
ATOM 686 C CA . TYR A 1 86 ? -4.599 -3.132 21.576 1.00 85.25 86 TYR A CA 1
ATOM 687 C C . TYR A 1 86 ? -4.342 -4.002 20.357 1.00 85.25 86 TYR A C 1
ATOM 689 O O . TYR A 1 86 ? -5.175 -4.854 20.047 1.00 85.25 86 TYR A O 1
ATOM 697 N N . GLY A 1 87 ? -3.250 -3.766 19.644 1.00 90.06 87 GLY A N 1
ATOM 698 C CA . GLY A 1 87 ? -2.964 -4.426 18.383 1.00 90.06 87 GLY A CA 1
ATOM 699 C C . GLY A 1 87 ? -1.477 -4.389 18.081 1.00 90.06 87 GLY A C 1
ATOM 700 O O . GLY A 1 87 ? -0.645 -4.550 18.964 1.00 90.06 87 GLY A O 1
ATOM 701 N N . GLU A 1 88 ? -1.152 -4.176 16.818 1.00 93.25 88 GLU A N 1
ATOM 702 C CA . GLU A 1 88 ? 0.213 -4.018 16.349 1.00 93.25 88 GLU A CA 1
ATOM 703 C C . GLU A 1 88 ? 0.839 -2.734 16.913 1.00 93.25 88 GLU A C 1
ATOM 705 O O . GLU A 1 88 ? 0.261 -1.642 16.798 1.00 93.25 88 GLU A O 1
ATOM 710 N N . SER A 1 89 ? 2.032 -2.858 17.501 1.00 93.62 89 SER A N 1
ATOM 711 C CA . SER A 1 89 ? 2.798 -1.711 17.991 1.00 93.62 89 SER A CA 1
ATOM 712 C C . SER A 1 89 ? 3.238 -0.810 16.832 1.00 93.62 89 SER A C 1
ATOM 714 O O . SER A 1 89 ? 3.312 -1.233 15.676 1.00 93.62 89 SER A O 1
ATOM 716 N N . GLU A 1 90 ? 3.521 0.462 17.111 1.00 91.38 90 GLU A N 1
ATOM 717 C CA . GLU A 1 90 ? 4.026 1.362 16.070 1.00 91.38 90 GLU A CA 1
ATOM 718 C C . GLU A 1 90 ? 5.381 0.896 15.509 1.00 91.38 90 GLU A C 1
ATOM 720 O O . GLU A 1 90 ? 5.654 1.081 14.319 1.00 91.38 90 GLU A O 1
ATOM 725 N N . GLU A 1 91 ? 6.204 0.273 16.356 1.00 93.06 91 GLU A N 1
ATOM 726 C CA . GLU A 1 91 ? 7.525 -0.235 15.989 1.00 93.06 91 GLU A CA 1
ATOM 727 C C . GLU A 1 91 ? 7.419 -1.457 15.077 1.00 93.06 91 GLU A C 1
ATOM 729 O O . GLU A 1 91 ? 8.015 -1.455 14.003 1.00 93.06 91 GLU A O 1
ATOM 734 N N . ASP A 1 92 ? 6.584 -2.443 15.422 1.00 94.94 92 ASP A N 1
ATOM 735 C CA . ASP A 1 92 ? 6.352 -3.620 14.571 1.00 94.94 92 ASP A CA 1
ATOM 736 C C . ASP A 1 92 ? 5.744 -3.209 13.226 1.00 94.94 92 ASP A C 1
ATOM 738 O O . ASP A 1 92 ? 6.163 -3.683 12.164 1.00 94.94 92 ASP A O 1
ATOM 742 N N . PHE A 1 93 ? 4.802 -2.255 13.256 1.00 95.88 93 PHE A N 1
ATOM 743 C CA . PHE A 1 93 ? 4.192 -1.713 12.048 1.00 95.88 93 PHE A CA 1
ATOM 744 C C . PHE A 1 93 ? 5.226 -1.044 11.139 1.00 95.88 93 PHE A C 1
ATOM 746 O O . PHE A 1 93 ? 5.230 -1.280 9.927 1.00 95.88 93 PHE A O 1
ATOM 753 N N . LYS A 1 94 ? 6.112 -0.208 11.699 1.00 94.62 94 LYS A N 1
ATOM 754 C CA . LYS A 1 94 ? 7.199 0.416 10.935 1.00 94.62 94 LYS A CA 1
ATOM 755 C C . LYS A 1 94 ? 8.166 -0.651 10.418 1.00 94.62 94 LYS A C 1
ATOM 757 O O . LYS A 1 94 ? 8.471 -0.633 9.226 1.00 94.62 94 LYS A O 1
ATOM 762 N N . GLY A 1 95 ? 8.586 -1.579 11.276 1.00 94.94 95 GLY A N 1
ATOM 763 C CA . GLY A 1 95 ? 9.524 -2.657 10.972 1.00 94.94 95 GLY A CA 1
ATOM 764 C C . GLY A 1 95 ? 9.101 -3.453 9.745 1.00 94.94 95 GLY A C 1
ATOM 765 O O . GLY A 1 95 ? 9.814 -3.459 8.746 1.00 94.94 95 GLY A O 1
ATOM 766 N N . ARG A 1 96 ? 7.878 -3.999 9.729 1.00 97.31 96 ARG A N 1
ATOM 767 C CA . ARG A 1 96 ? 7.414 -4.796 8.578 1.00 97.31 96 ARG A CA 1
ATOM 768 C C . ARG A 1 96 ? 7.301 -4.002 7.273 1.00 97.31 96 ARG A C 1
ATOM 770 O O . ARG A 1 96 ? 7.479 -4.568 6.194 1.00 97.31 96 ARG A O 1
ATOM 777 N N . VAL A 1 97 ? 6.980 -2.706 7.342 1.00 96.81 97 VAL A N 1
ATOM 778 C CA . VAL A 1 97 ? 6.908 -1.834 6.155 1.00 96.81 97 VAL A CA 1
ATOM 779 C C . VAL A 1 97 ? 8.309 -1.582 5.598 1.00 96.81 97 VAL A C 1
ATOM 781 O O . VAL A 1 97 ? 8.492 -1.600 4.379 1.00 96.81 97 VAL A O 1
ATOM 784 N N . VAL A 1 98 ? 9.291 -1.383 6.480 1.00 94.94 98 VAL A N 1
ATOM 785 C CA . VAL A 1 98 ? 10.706 -1.244 6.118 1.00 94.94 98 VAL A CA 1
ATOM 786 C C . VAL A 1 98 ? 11.260 -2.557 5.564 1.00 94.94 98 VAL A C 1
ATOM 788 O O . VAL A 1 98 ? 11.907 -2.534 4.521 1.00 94.94 98 VAL A O 1
ATOM 791 N N . ASP A 1 99 ? 10.938 -3.700 6.169 1.00 94.44 99 ASP A N 1
ATOM 792 C CA . ASP A 1 99 ? 11.362 -5.019 5.686 1.00 94.44 99 ASP A CA 1
ATOM 793 C C . ASP A 1 99 ? 10.838 -5.302 4.276 1.00 94.44 99 ASP A C 1
ATOM 795 O O . ASP A 1 99 ? 11.601 -5.693 3.393 1.00 94.44 99 ASP A O 1
ATOM 799 N N . PHE A 1 100 ? 9.549 -5.036 4.026 1.00 96.56 100 PHE A N 1
ATOM 800 C CA . PHE A 1 100 ? 8.987 -5.131 2.677 1.00 96.56 100 PHE A CA 1
ATOM 801 C C . PHE A 1 100 ? 9.744 -4.243 1.686 1.00 96.56 100 PHE A C 1
ATOM 803 O O . PHE A 1 100 ? 10.087 -4.684 0.587 1.00 96.56 100 PHE A O 1
ATOM 810 N N . PHE A 1 101 ? 9.987 -2.984 2.060 1.00 94.25 101 PHE A N 1
ATOM 811 C CA . PHE A 1 101 ? 10.694 -2.043 1.201 1.00 94.25 101 PHE A CA 1
ATOM 812 C C . PHE A 1 101 ? 12.105 -2.545 0.881 1.00 94.25 101 PHE A C 1
ATOM 814 O O . PHE A 1 101 ? 12.479 -2.580 -0.288 1.00 94.25 101 PHE A O 1
ATOM 821 N N . ASN A 1 102 ? 12.853 -2.993 1.884 1.00 89.06 102 ASN A N 1
ATOM 822 C CA . ASN A 1 102 ? 14.205 -3.517 1.733 1.00 89.06 102 ASN A CA 1
ATOM 823 C C . ASN A 1 102 ? 14.256 -4.723 0.790 1.00 89.06 102 ASN A C 1
ATOM 825 O O . ASN A 1 102 ? 15.049 -4.721 -0.153 1.00 89.06 102 ASN A O 1
ATOM 829 N N . ASP A 1 103 ? 13.373 -5.705 0.972 1.00 89.00 103 ASP A N 1
ATOM 830 C CA . ASP A 1 103 ? 13.301 -6.879 0.096 1.00 89.00 103 ASP A CA 1
ATOM 831 C C . ASP A 1 103 ? 12.931 -6.499 -1.339 1.00 89.00 103 ASP A C 1
ATOM 833 O O . ASP A 1 103 ? 13.532 -6.991 -2.298 1.00 89.00 103 ASP A O 1
ATOM 837 N N . MET A 1 104 ? 11.966 -5.589 -1.507 1.00 91.31 104 MET A N 1
ATOM 838 C CA . MET A 1 104 ? 11.580 -5.066 -2.818 1.00 91.31 104 MET A CA 1
ATOM 839 C C . MET A 1 104 ? 12.774 -4.381 -3.497 1.00 91.31 104 MET A C 1
ATOM 841 O O . MET A 1 104 ? 13.025 -4.601 -4.682 1.00 91.31 104 MET A O 1
ATOM 845 N N . ILE A 1 105 ? 13.536 -3.580 -2.754 1.00 87.88 105 ILE A N 1
ATOM 846 C CA . ILE A 1 105 ? 14.731 -2.902 -3.252 1.00 87.88 105 ILE A CA 1
ATOM 847 C C . ILE A 1 105 ? 15.812 -3.908 -3.653 1.00 87.88 105 ILE A C 1
ATOM 849 O O . ILE A 1 105 ? 16.316 -3.822 -4.768 1.00 87.88 105 ILE A O 1
ATOM 853 N N . VAL A 1 106 ? 16.130 -4.895 -2.815 1.00 83.38 106 VAL A N 1
ATOM 854 C CA . VAL A 1 106 ? 17.129 -5.936 -3.127 1.00 83.38 106 VAL A CA 1
ATOM 855 C C . VAL A 1 106 ? 16.712 -6.786 -4.332 1.00 83.38 106 VAL A C 1
ATOM 857 O O . VAL A 1 106 ? 17.561 -7.192 -5.128 1.00 83.38 106 VAL A O 1
ATOM 860 N N . THR A 1 107 ? 15.411 -7.033 -4.491 1.00 85.62 107 THR A N 1
ATOM 861 C CA . THR A 1 107 ? 14.857 -7.808 -5.609 1.00 85.62 107 THR A CA 1
ATOM 862 C C . THR A 1 107 ? 14.950 -7.052 -6.934 1.00 85.62 107 THR A C 1
ATOM 864 O O . THR A 1 107 ? 15.283 -7.648 -7.960 1.00 85.62 107 THR A O 1
ATOM 867 N N . HIS A 1 108 ? 14.644 -5.750 -6.928 1.00 86.00 108 HIS A N 1
ATOM 868 C CA . HIS A 1 108 ? 14.409 -4.979 -8.157 1.00 86.00 108 HIS A CA 1
ATOM 869 C C . HIS A 1 108 ? 15.500 -3.971 -8.508 1.00 86.00 108 HIS A C 1
ATOM 871 O O . HIS A 1 108 ? 15.519 -3.494 -9.649 1.00 86.00 108 HIS A O 1
ATOM 877 N N . LEU A 1 109 ? 16.403 -3.634 -7.580 1.00 78.44 109 LEU A N 1
ATOM 878 C CA . LEU A 1 109 ? 17.566 -2.818 -7.913 1.00 78.44 109 LEU A CA 1
ATOM 879 C C . LEU A 1 109 ? 18.552 -3.625 -8.765 1.00 78.44 109 LEU A C 1
ATOM 881 O O . LEU A 1 109 ? 18.850 -4.781 -8.453 1.00 78.44 109 LEU A O 1
ATOM 885 N N . PRO A 1 110 ? 19.113 -3.016 -9.823 1.00 67.06 110 PRO A N 1
ATOM 886 C CA . PRO A 1 110 ? 20.202 -3.622 -10.566 1.00 67.06 110 PRO A CA 1
ATOM 887 C C . PRO A 1 110 ? 21.358 -3.955 -9.619 1.00 67.06 110 PRO A C 1
ATOM 889 O O . PRO A 1 110 ? 21.902 -3.079 -8.946 1.00 67.06 110 PRO A O 1
ATOM 892 N N . LYS A 1 111 ? 21.749 -5.229 -9.570 1.00 65.12 111 LYS A N 1
ATOM 893 C CA . LYS A 1 111 ? 22.977 -5.634 -8.890 1.00 65.12 111 LYS A CA 1
ATOM 894 C C . LYS A 1 111 ? 24.151 -5.218 -9.776 1.00 65.12 111 LYS A C 1
ATOM 896 O O . LYS A 1 111 ? 24.399 -5.850 -10.803 1.00 65.12 111 LYS A O 1
ATOM 901 N N . ASN A 1 112 ? 24.846 -4.145 -9.404 1.00 54.03 112 ASN A N 1
ATOM 902 C CA . ASN A 1 112 ? 26.105 -3.760 -10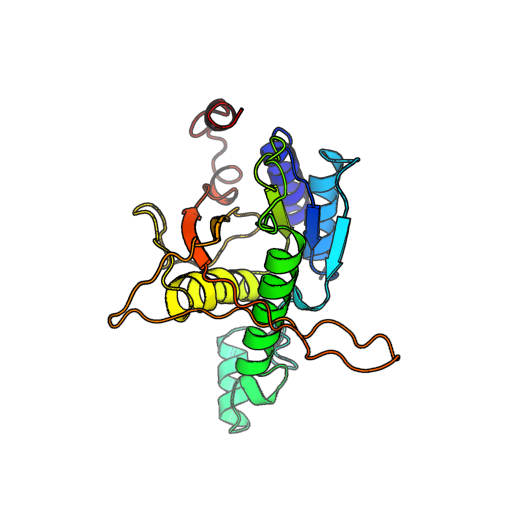.040 1.00 54.03 112 ASN A CA 1
ATOM 903 C C . ASN A 1 112 ? 27.183 -4.774 -9.640 1.00 54.03 112 ASN A C 1
ATOM 905 O O . ASN A 1 112 ? 27.931 -4.560 -8.690 1.00 54.03 112 ASN A O 1
ATOM 909 N N . TYR A 1 113 ? 27.237 -5.905 -10.340 1.00 45.47 113 TYR A N 1
ATOM 910 C CA . TYR A 1 113 ? 28.347 -6.840 -10.211 1.00 45.47 113 TYR A CA 1
ATOM 911 C C . TYR A 1 113 ? 29.537 -6.326 -11.032 1.00 45.47 113 TYR A C 1
ATOM 913 O O . TYR A 1 113 ? 29.371 -6.096 -12.238 1.00 45.47 113 TYR A O 1
ATOM 921 N N . PRO A 1 114 ? 30.733 -6.159 -10.434 1.00 40.06 114 PRO A N 1
ATOM 922 C CA . PRO A 1 114 ? 31.931 -5.862 -11.207 1.00 40.06 114 PRO A CA 1
ATOM 923 C C . PRO A 1 114 ? 32.157 -6.986 -12.232 1.00 40.06 114 PRO A C 1
ATOM 925 O O . PRO A 1 114 ? 32.253 -8.155 -11.871 1.00 40.06 114 PRO A O 1
ATOM 928 N N . GLY A 1 115 ? 32.179 -6.631 -13.521 1.00 45.72 115 GLY A N 1
ATOM 929 C CA . GLY A 1 115 ? 32.342 -7.570 -14.642 1.00 45.72 115 GLY A CA 1
ATOM 930 C C . GLY A 1 115 ? 31.064 -7.911 -15.419 1.00 45.72 115 GLY A C 1
ATOM 931 O O . GLY A 1 115 ? 31.156 -8.499 -16.495 1.00 45.72 115 GLY A O 1
ATOM 932 N N . SER A 1 116 ? 29.880 -7.502 -14.948 1.00 47.31 116 SER A N 1
ATOM 933 C CA . SER A 1 116 ? 28.659 -7.615 -15.751 1.00 47.31 116 SER A CA 1
ATOM 934 C C . SER A 1 116 ? 28.628 -6.474 -16.765 1.00 47.31 116 SER A C 1
ATOM 936 O O . SER A 1 116 ? 28.433 -5.311 -16.410 1.00 47.31 116 SER A O 1
ATOM 938 N N . SER 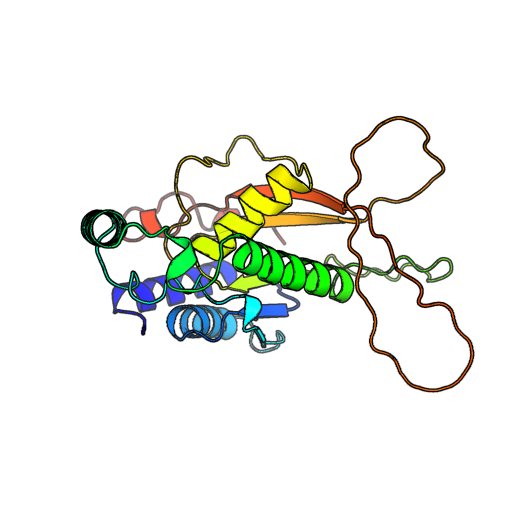A 1 117 ? 28.882 -6.794 -18.034 1.00 46.00 117 SER A N 1
ATOM 939 C CA . SER A 1 117 ? 28.700 -5.854 -19.138 1.00 46.00 117 SER A CA 1
ATOM 940 C C . SER A 1 117 ? 27.256 -5.362 -19.099 1.00 46.00 117 SER A C 1
ATOM 942 O O . SER A 1 117 ? 26.315 -6.141 -19.242 1.00 46.00 117 SER A O 1
ATOM 944 N N . SER A 1 118 ? 27.105 -4.069 -18.810 1.00 49.44 118 SER A N 1
ATOM 945 C CA . SER A 1 118 ? 25.838 -3.380 -18.577 1.00 49.44 118 SER A CA 1
ATOM 946 C C . SER A 1 118 ? 24.956 -3.446 -19.828 1.00 49.44 118 SER A C 1
ATOM 948 O O . SER A 1 118 ? 24.945 -2.557 -20.674 1.00 49.44 118 SER A O 1
ATOM 950 N N . GLN A 1 119 ? 24.251 -4.562 -19.989 1.00 48.38 119 GLN A N 1
ATOM 951 C CA . GLN A 1 119 ? 23.212 -4.743 -20.989 1.00 48.38 119 GLN A CA 1
ATOM 952 C C . GLN A 1 119 ? 22.003 -3.940 -20.523 1.00 48.38 119 GLN A C 1
ATOM 954 O O . GLN A 1 119 ? 21.264 -4.431 -19.678 1.00 48.38 119 GLN A O 1
ATOM 959 N N . ASN A 1 120 ? 21.864 -2.708 -21.031 1.00 47.28 120 ASN A N 1
ATOM 960 C CA . ASN A 1 120 ? 20.643 -1.901 -21.205 1.00 47.28 120 ASN A CA 1
ATOM 961 C C . ASN A 1 120 ? 19.384 -2.343 -20.422 1.00 47.28 120 ASN A C 1
ATOM 963 O O . ASN A 1 120 ? 18.297 -2.475 -20.991 1.00 47.28 120 ASN A O 1
ATOM 967 N N . LYS A 1 121 ? 19.481 -2.569 -19.109 1.00 60.62 121 LYS A N 1
ATOM 968 C CA . LYS A 1 121 ? 18.310 -2.836 -18.279 1.00 60.62 121 LYS A CA 1
ATOM 969 C C . LYS A 1 121 ? 17.693 -1.486 -17.967 1.00 60.62 121 LYS A C 1
ATOM 971 O O . LYS A 1 121 ? 18.259 -0.695 -17.218 1.00 60.62 121 LYS A O 1
ATOM 976 N N . ARG A 1 122 ? 16.541 -1.218 -18.587 1.00 72.75 122 ARG A N 1
ATOM 977 C CA . ARG A 1 122 ? 15.700 -0.071 -18.228 1.00 72.75 122 ARG A CA 1
ATOM 978 C C . ARG A 1 122 ? 15.391 -0.107 -16.731 1.00 72.75 122 ARG A C 1
ATOM 980 O O . ARG A 1 122 ? 15.311 -1.184 -16.142 1.00 72.75 122 ARG A O 1
ATOM 987 N N . ASN A 1 123 ? 15.177 1.068 -16.149 1.00 77.25 123 ASN A N 1
ATOM 988 C CA . ASN A 1 123 ? 14.772 1.197 -14.753 1.00 77.25 123 ASN A CA 1
ATOM 989 C C . ASN A 1 123 ? 13.515 0.358 -14.474 1.00 77.25 123 ASN A C 1
ATOM 991 O O . ASN A 1 123 ? 12.545 0.427 -15.234 1.00 77.25 123 ASN A O 1
ATOM 995 N N . SER A 1 124 ? 13.537 -0.402 -13.378 1.00 86.69 124 SER A N 1
ATOM 996 C CA . SER A 1 124 ? 12.385 -1.174 -12.913 1.00 86.69 124 SER A CA 1
ATOM 997 C C . SER A 1 124 ? 11.293 -0.232 -12.405 1.00 86.69 124 SER A C 1
ATOM 999 O O . SER A 1 124 ? 11.545 0.628 -11.559 1.00 86.69 124 SER A O 1
ATOM 1001 N N . HIS A 1 125 ? 10.070 -0.393 -12.900 1.00 91.31 125 HIS A N 1
ATOM 1002 C CA . HIS A 1 125 ? 8.895 0.352 -12.460 1.00 91.31 125 HIS A CA 1
ATOM 1003 C C . HIS A 1 125 ? 7.982 -0.562 -11.643 1.00 91.31 125 HIS A C 1
ATOM 1005 O O . HIS A 1 125 ? 7.342 -1.464 -12.180 1.00 91.31 125 HIS A O 1
ATOM 1011 N N . ILE A 1 126 ? 7.903 -0.312 -10.338 1.00 95.06 126 ILE A N 1
ATOM 1012 C CA . ILE A 1 126 ? 7.145 -1.139 -9.395 1.00 95.06 126 ILE A CA 1
ATOM 1013 C C . ILE A 1 126 ? 5.904 -0.381 -8.929 1.00 95.06 126 ILE A C 1
ATOM 1015 O O . ILE A 1 126 ? 6.001 0.767 -8.490 1.00 95.06 126 ILE A O 1
ATOM 1019 N N . LEU A 1 127 ? 4.735 -1.017 -9.012 1.00 97.06 127 LEU A N 1
ATOM 1020 C CA . LEU A 1 127 ? 3.491 -0.486 -8.463 1.00 97.06 127 LEU A CA 1
ATOM 1021 C C . LEU A 1 127 ? 3.221 -1.098 -7.088 1.00 97.06 127 LEU A C 1
ATOM 1023 O O . LEU A 1 127 ? 3.212 -2.317 -6.932 1.00 97.06 127 LEU A O 1
ATOM 1027 N N . LEU A 1 128 ? 2.920 -0.243 -6.113 1.00 97.38 128 LEU A N 1
ATOM 1028 C CA . LEU A 1 128 ? 2.519 -0.643 -4.771 1.00 97.38 128 LEU A CA 1
ATOM 1029 C C . LEU A 1 128 ? 1.089 -0.174 -4.468 1.00 97.38 128 LEU A C 1
ATOM 1031 O O . LEU A 1 128 ? 0.812 1.025 -4.493 1.00 97.38 128 LEU A O 1
ATOM 1035 N N . VAL A 1 129 ? 0.189 -1.102 -4.131 1.00 97.81 129 VAL A N 1
ATOM 1036 C CA . VAL A 1 129 ? -1.199 -0.801 -3.735 1.00 97.81 129 VAL A CA 1
ATOM 1037 C C . VAL A 1 129 ? -1.442 -1.225 -2.286 1.00 97.81 129 VAL A C 1
ATOM 1039 O O . VAL A 1 129 ? -1.571 -2.410 -1.973 1.00 97.81 129 VAL A O 1
ATOM 1042 N N . THR A 1 130 ? -1.522 -0.241 -1.391 1.00 97.38 130 THR A N 1
ATOM 1043 C CA . THR A 1 130 ? -1.593 -0.439 0.067 1.00 97.38 130 THR A CA 1
ATOM 1044 C C . THR A 1 130 ? -2.530 0.592 0.730 1.00 97.38 130 THR A C 1
ATOM 1046 O O . THR A 1 130 ? -3.470 1.071 0.094 1.00 97.38 130 THR A O 1
ATOM 1049 N N . HIS A 1 131 ? -2.334 0.897 2.013 1.00 95.19 131 HIS A N 1
ATOM 1050 C CA . HIS A 1 131 ? -3.223 1.695 2.857 1.00 95.19 131 HIS A CA 1
ATOM 1051 C C . HIS A 1 131 ? -2.561 2.989 3.331 1.00 95.19 131 HIS A C 1
ATOM 1053 O O . HIS A 1 131 ? -1.356 3.187 3.178 1.00 95.19 131 HIS A O 1
ATOM 1059 N N . GLY A 1 132 ? -3.362 3.883 3.910 1.00 91.31 132 GLY A N 1
ATOM 1060 C CA . GLY A 1 132 ? -2.909 5.214 4.310 1.00 91.31 132 GLY A CA 1
ATOM 1061 C C . GLY A 1 132 ? -1.794 5.179 5.354 1.00 91.31 132 GLY A C 1
ATOM 1062 O O . GLY A 1 132 ? -0.823 5.926 5.214 1.00 91.31 132 GLY A O 1
ATOM 1063 N N . GLY A 1 133 ? -1.894 4.299 6.358 1.00 92.12 133 GLY A N 1
ATOM 1064 C CA . GLY A 1 133 ? -0.853 4.147 7.374 1.00 92.12 133 GLY A CA 1
ATOM 1065 C C . GLY A 1 133 ? 0.467 3.674 6.772 1.00 92.12 133 GLY A C 1
ATOM 1066 O O . GLY A 1 133 ? 1.505 4.280 7.028 1.00 92.12 133 GLY A O 1
ATOM 1067 N N . VAL A 1 134 ? 0.420 2.670 5.891 1.00 95.50 134 VAL A N 1
ATOM 1068 C CA . VAL A 1 134 ? 1.612 2.122 5.220 1.00 95.50 134 VAL A CA 1
ATOM 1069 C C . VAL A 1 134 ? 2.279 3.171 4.333 1.00 95.50 134 VAL A C 1
ATOM 1071 O O . VAL A 1 134 ? 3.490 3.354 4.412 1.00 95.50 134 VAL A O 1
ATOM 1074 N N . ILE A 1 135 ? 1.502 3.919 3.537 1.00 93.19 135 ILE A N 1
ATOM 1075 C CA . ILE A 1 135 ? 2.035 5.014 2.707 1.00 93.19 135 ILE A CA 1
ATOM 1076 C C . ILE A 1 135 ? 2.721 6.062 3.587 1.00 93.19 135 ILE A C 1
ATOM 1078 O O . ILE A 1 135 ? 3.812 6.518 3.260 1.00 93.19 135 ILE A O 1
ATOM 1082 N N . ASN A 1 136 ? 2.109 6.448 4.708 1.00 90.31 136 ASN A N 1
ATOM 1083 C CA . ASN A 1 136 ? 2.696 7.431 5.616 1.00 90.31 136 ASN A CA 1
ATOM 1084 C C . ASN A 1 136 ? 4.004 6.911 6.233 1.00 90.31 136 ASN A C 1
ATOM 1086 O O . ASN A 1 136 ? 5.015 7.615 6.210 1.00 90.31 136 ASN A O 1
ATOM 1090 N N . LYS A 1 137 ? 4.020 5.662 6.713 1.00 92.44 137 LYS A N 1
ATOM 1091 C CA . LYS A 1 137 ? 5.225 5.057 7.292 1.00 92.44 137 LYS A CA 1
ATOM 1092 C C . LYS A 1 137 ? 6.350 4.912 6.291 1.00 92.44 137 LYS A C 1
ATOM 1094 O O . LYS A 1 137 ? 7.461 5.323 6.601 1.00 92.44 137 LYS A O 1
ATOM 1099 N N . LEU A 1 138 ? 6.054 4.425 5.092 1.00 92.62 138 LEU A N 1
ATOM 1100 C CA . LEU A 1 138 ? 7.054 4.300 4.047 1.00 92.62 138 LEU A CA 1
ATOM 1101 C C . LEU A 1 138 ? 7.581 5.677 3.632 1.00 92.62 138 LEU A C 1
ATOM 1103 O O . LEU A 1 138 ? 8.774 5.929 3.718 1.00 92.62 138 LEU A O 1
ATOM 1107 N N . ILE A 1 139 ? 6.706 6.594 3.218 1.00 89.56 139 ILE A N 1
ATOM 1108 C CA . ILE A 1 139 ? 7.141 7.859 2.619 1.00 89.56 139 ILE A CA 1
ATOM 1109 C C . ILE A 1 139 ? 7.721 8.815 3.664 1.00 89.56 139 ILE A C 1
ATOM 1111 O O . ILE A 1 139 ? 8.850 9.273 3.523 1.00 89.56 139 ILE A O 1
ATOM 1115 N N . LYS A 1 140 ? 6.951 9.142 4.707 1.00 87.25 140 LYS A N 1
ATOM 1116 C CA . LYS A 1 140 ? 7.369 10.123 5.714 1.00 87.25 140 LYS A CA 1
ATOM 1117 C C . LYS A 1 140 ? 8.344 9.503 6.702 1.00 87.25 140 LYS A C 1
ATOM 1119 O O . LYS A 1 140 ? 9.395 10.080 6.951 1.00 87.25 140 LYS A O 1
ATOM 1124 N N . GLY A 1 141 ? 7.965 8.357 7.264 1.00 88.56 141 GLY A N 1
ATOM 1125 C CA . GLY A 1 141 ? 8.727 7.703 8.323 1.00 88.56 141 GLY A CA 1
ATOM 1126 C C . GLY A 1 141 ? 10.064 7.164 7.834 1.00 88.56 141 GLY A C 1
ATOM 1127 O O . GLY A 1 141 ? 11.065 7.398 8.489 1.00 88.56 141 GLY A O 1
ATOM 1128 N N . HIS A 1 142 ? 10.084 6.486 6.689 1.00 90.50 142 HIS A N 1
ATOM 1129 C CA . HIS A 1 142 ? 11.291 5.826 6.214 1.00 90.50 142 HIS A CA 1
ATOM 1130 C C . HIS A 1 142 ? 12.051 6.652 5.175 1.00 90.50 142 HIS A C 1
ATOM 1132 O O . HIS A 1 142 ? 13.150 7.121 5.451 1.00 90.50 142 HIS A O 1
ATOM 1138 N N . LEU A 1 143 ? 11.468 6.906 3.999 1.00 89.25 143 LEU A N 1
ATOM 1139 C CA . LEU A 1 143 ? 12.198 7.549 2.899 1.00 89.25 143 LEU A CA 1
ATOM 1140 C C . LEU A 1 143 ? 12.698 8.956 3.259 1.00 89.25 143 LEU A C 1
ATOM 1142 O O . LEU A 1 143 ? 13.838 9.295 2.963 1.00 89.25 143 LEU A O 1
ATOM 1146 N N . ILE A 1 144 ? 11.859 9.783 3.886 1.00 86.81 144 ILE A N 1
ATOM 1147 C CA . ILE A 1 144 ? 12.210 11.178 4.189 1.00 86.81 144 ILE A CA 1
ATOM 1148 C C . ILE A 1 144 ? 12.997 11.294 5.498 1.00 86.81 144 ILE A C 1
ATOM 1150 O O . ILE A 1 144 ? 14.012 11.980 5.520 1.00 86.81 144 ILE A O 1
ATOM 1154 N N . MET A 1 145 ? 12.524 10.675 6.585 1.00 87.38 145 MET A N 1
ATOM 1155 C CA . MET A 1 145 ? 13.130 10.848 7.914 1.00 87.38 145 MET A CA 1
ATOM 1156 C C . MET A 1 145 ? 14.321 9.924 8.171 1.00 87.38 145 MET A C 1
ATOM 1158 O O . MET A 1 145 ? 15.306 10.388 8.732 1.00 87.38 145 MET A O 1
ATOM 1162 N N . ASP A 1 146 ? 14.242 8.644 7.789 1.00 87.56 146 ASP A N 1
ATOM 1163 C CA . ASP A 1 146 ? 15.335 7.695 8.042 1.00 87.56 146 ASP A CA 1
ATOM 1164 C C . ASP A 1 146 ? 16.393 7.734 6.922 1.00 87.56 146 ASP A C 1
ATOM 1166 O O . ASP A 1 146 ? 17.586 7.609 7.191 1.00 87.56 146 ASP A O 1
ATOM 1170 N N . LEU A 1 147 ? 15.970 7.878 5.655 1.00 85.31 147 LEU A N 1
ATOM 1171 C CA . LEU A 1 147 ? 16.859 7.815 4.481 1.00 85.31 147 LEU A CA 1
ATOM 1172 C C . LEU A 1 147 ? 17.220 9.184 3.882 1.00 85.31 147 LEU A C 1
ATOM 1174 O O . LEU A 1 147 ? 17.980 9.234 2.914 1.00 85.31 147 LEU A O 1
ATOM 1178 N N . ASN A 1 148 ? 16.677 10.282 4.415 1.00 86.69 148 ASN A N 1
ATOM 1179 C CA . ASN A 1 148 ? 16.922 11.653 3.954 1.00 86.69 148 ASN A CA 1
ATOM 1180 C C . ASN A 1 148 ? 16.687 11.869 2.443 1.00 86.69 148 ASN A C 1
ATOM 1182 O O . ASN A 1 148 ? 17.430 12.603 1.786 1.00 86.69 148 ASN A O 1
ATOM 1186 N N . PHE A 1 149 ? 15.665 11.234 1.860 1.00 87.56 149 PHE A N 1
ATOM 1187 C CA . PHE A 1 149 ? 15.316 11.458 0.455 1.00 87.56 149 PHE A CA 1
ATOM 1188 C C . PHE A 1 149 ? 14.855 12.895 0.225 1.00 87.56 149 PHE A C 1
ATOM 1190 O O . PHE A 1 149 ? 14.140 13.481 1.043 1.00 87.56 149 PHE A O 1
ATOM 1197 N N . SER A 1 150 ? 15.220 13.450 -0.931 1.00 84.06 150 SER A N 1
ATOM 1198 C CA . SER A 1 150 ? 14.766 14.782 -1.307 1.00 84.06 150 SER A CA 1
ATOM 1199 C C . SER A 1 150 ? 13.266 14.775 -1.591 1.00 84.06 150 SER A C 1
ATOM 1201 O O . SER A 1 150 ? 12.695 13.818 -2.121 1.00 84.06 150 SER A O 1
ATOM 1203 N N . VAL A 1 151 ? 12.609 15.868 -1.226 1.00 80.44 151 VAL A N 1
ATOM 1204 C CA . VAL A 1 151 ? 11.179 16.072 -1.447 1.00 80.44 151 VAL A CA 1
ATOM 1205 C C . VAL A 1 151 ? 11.032 17.226 -2.416 1.00 80.44 151 VAL A C 1
ATOM 1207 O O . VAL A 1 151 ? 11.569 18.306 -2.169 1.00 80.44 151 VAL A O 1
ATOM 1210 N N . ASN A 1 152 ? 10.312 17.022 -3.518 1.00 73.06 152 ASN A N 1
ATOM 1211 C CA . ASN A 1 152 ? 10.045 18.134 -4.419 1.00 73.06 152 ASN A CA 1
ATOM 1212 C C . ASN A 1 152 ? 9.107 19.167 -3.767 1.00 73.06 152 ASN A C 1
ATOM 1214 O O . ASN A 1 152 ? 8.246 18.837 -2.950 1.00 73.06 152 ASN A O 1
ATOM 1218 N N . ASN A 1 153 ? 9.222 20.432 -4.173 1.00 59.72 153 ASN A N 1
ATOM 1219 C CA . ASN A 1 153 ? 8.459 21.541 -3.577 1.00 59.72 153 ASN A CA 1
ATOM 1220 C C . ASN A 1 153 ? 6.926 21.423 -3.751 1.00 59.72 153 ASN A C 1
ATOM 1222 O O . ASN A 1 153 ? 6.176 22.199 -3.163 1.00 59.72 153 ASN A O 1
ATOM 1226 N N . ASN A 1 154 ? 6.450 20.455 -4.542 1.00 57.44 154 ASN A N 1
ATOM 1227 C CA . ASN A 1 154 ? 5.035 20.230 -4.840 1.00 57.44 154 ASN A CA 1
ATOM 1228 C C . ASN A 1 154 ? 4.372 19.194 -3.910 1.00 57.44 154 ASN A C 1
ATOM 1230 O O . ASN A 1 154 ? 3.163 18.961 -4.003 1.00 57.44 154 ASN A O 1
ATOM 1234 N N . LEU A 1 155 ? 5.129 18.566 -3.005 1.00 61.31 155 LEU A N 1
ATOM 1235 C CA . LEU A 1 155 ? 4.605 17.637 -2.006 1.00 61.31 155 LEU A CA 1
ATOM 1236 C C . LEU A 1 155 ? 4.119 18.370 -0.757 1.00 61.31 155 LEU A C 1
ATOM 1238 O O . LEU A 1 155 ? 4.892 18.760 0.115 1.00 61.31 155 LEU A O 1
ATOM 1242 N N . ASN A 1 156 ? 2.798 18.487 -0.617 1.00 63.22 156 ASN A N 1
ATOM 1243 C CA . ASN A 1 156 ? 2.203 18.937 0.635 1.00 63.22 156 ASN A CA 1
ATOM 1244 C C . ASN A 1 156 ? 2.019 17.757 1.606 1.00 63.22 156 ASN A C 1
ATOM 1246 O O . ASN A 1 156 ? 1.033 17.023 1.540 1.00 63.22 156 ASN A O 1
ATOM 1250 N N . MET A 1 157 ? 2.950 17.622 2.551 1.00 64.06 157 MET A N 1
ATOM 1251 C CA . MET A 1 157 ? 2.935 16.600 3.608 1.00 64.06 157 MET A CA 1
ATOM 1252 C C . MET A 1 157 ? 1.927 16.867 4.744 1.00 64.06 157 MET A C 1
ATOM 1254 O O . MET A 1 157 ? 1.854 16.079 5.686 1.00 64.06 157 MET A O 1
ATOM 1258 N N . LYS A 1 158 ? 1.151 17.962 4.698 1.00 62.19 158 LYS A N 1
ATOM 1259 C CA . LYS A 1 158 ? 0.155 18.286 5.740 1.00 62.19 158 LYS A CA 1
ATOM 1260 C C . LYS A 1 158 ? -1.102 17.419 5.666 1.00 62.19 158 LYS A C 1
ATOM 1262 O O . LYS A 1 158 ? -1.864 17.383 6.628 1.00 62.19 158 LYS A O 1
ATOM 1267 N N . HIS A 1 159 ? -1.346 16.747 4.542 1.00 60.62 159 HIS A N 1
ATOM 1268 C CA . HIS A 1 159 ? -2.557 15.959 4.328 1.00 60.62 159 HIS A CA 1
ATOM 1269 C C . HIS A 1 159 ? -2.228 14.488 4.087 1.00 60.62 159 HIS A C 1
ATOM 1271 O O . HIS A 1 159 ? -1.285 14.158 3.371 1.00 60.62 159 HIS A O 1
ATOM 1277 N N . ASN A 1 160 ? -3.043 13.606 4.665 1.00 67.81 160 ASN A N 1
ATOM 1278 C CA . ASN A 1 160 ? -2.936 12.168 4.441 1.00 67.81 160 ASN A CA 1
ATOM 1279 C C . ASN A 1 160 ? -3.250 11.811 2.982 1.00 67.81 160 ASN A C 1
ATOM 1281 O O . ASN A 1 160 ? -4.045 12.487 2.318 1.00 67.81 160 ASN A O 1
ATOM 1285 N N . ALA A 1 161 ? -2.655 10.711 2.512 1.00 72.62 161 ALA A N 1
ATOM 1286 C CA . ALA A 1 161 ? -2.975 10.126 1.216 1.00 72.62 161 ALA A CA 1
ATOM 1287 C C . ALA A 1 161 ? -4.486 9.871 1.115 1.00 72.62 161 ALA A C 1
ATOM 1289 O O . ALA A 1 161 ? -5.103 9.299 2.017 1.00 72.62 161 ALA A O 1
ATOM 1290 N N . LYS A 1 162 ? -5.089 10.330 0.019 1.00 84.25 162 LYS A N 1
ATOM 1291 C CA . LYS A 1 162 ? -6.517 10.134 -0.247 1.00 84.25 162 LYS A CA 1
ATOM 1292 C C . LYS A 1 162 ? -6.723 8.792 -0.941 1.00 84.25 162 LYS A C 1
ATOM 1294 O O . LYS A 1 162 ? -5.803 8.255 -1.553 1.00 84.25 162 LYS A O 1
ATOM 1299 N N . ASN A 1 163 ? -7.948 8.271 -0.918 1.00 85.81 163 ASN A N 1
ATOM 1300 C CA . ASN A 1 163 ? -8.268 7.049 -1.657 1.00 85.81 163 ASN A CA 1
ATOM 1301 C C . ASN A 1 163 ? -7.835 7.186 -3.122 1.00 85.81 163 ASN A C 1
ATOM 1303 O O . ASN A 1 163 ? -8.177 8.168 -3.786 1.00 85.81 163 ASN A O 1
ATOM 1307 N N . THR A 1 164 ? -7.085 6.199 -3.615 1.00 87.12 164 THR A N 1
ATOM 1308 C CA . THR A 1 164 ? -6.549 6.138 -4.988 1.00 87.12 164 THR A CA 1
ATOM 1309 C C . THR A 1 164 ? -5.628 7.300 -5.398 1.00 87.12 164 THR A C 1
ATOM 1311 O O . THR A 1 164 ? -5.387 7.504 -6.587 1.00 87.12 164 THR A O 1
ATOM 1314 N N . SER A 1 165 ? -5.083 8.075 -4.449 1.00 86.69 165 SER A N 1
ATOM 1315 C CA . SER A 1 165 ? -3.975 8.993 -4.757 1.00 86.69 165 SER A CA 1
ATOM 1316 C C . SER A 1 165 ? -2.705 8.212 -5.091 1.00 86.69 165 SER A C 1
ATOM 1318 O O . SER A 1 165 ? -2.464 7.162 -4.498 1.00 86.69 165 SER A O 1
ATOM 1320 N N . VAL A 1 166 ? -1.881 8.742 -5.996 1.00 87.31 166 VAL A N 1
ATOM 1321 C CA . VAL A 1 166 ? -0.652 8.088 -6.460 1.00 87.31 166 VAL A CA 1
ATOM 1322 C C . VAL A 1 166 ? 0.556 8.910 -6.017 1.00 87.31 166 VAL A C 1
ATOM 1324 O O . VAL A 1 166 ? 0.671 10.088 -6.337 1.00 87.31 166 VAL A O 1
ATOM 1327 N N . THR A 1 167 ? 1.481 8.282 -5.302 1.00 86.06 167 THR A N 1
ATOM 1328 C CA . THR A 1 167 ? 2.770 8.885 -4.939 1.00 86.06 167 THR A CA 1
ATOM 1329 C C . THR A 1 167 ? 3.866 8.155 -5.695 1.00 86.06 167 THR A C 1
ATOM 1331 O O . THR A 1 167 ? 3.838 6.928 -5.776 1.00 86.06 167 THR A O 1
ATOM 1334 N N . LYS A 1 168 ? 4.830 8.897 -6.240 1.00 87.56 168 LYS A N 1
ATOM 1335 C CA . LYS A 1 168 ? 5.983 8.341 -6.948 1.00 87.56 168 LYS A CA 1
ATOM 1336 C C . LYS A 1 168 ? 7.247 8.692 -6.183 1.00 87.56 168 LYS A C 1
ATOM 1338 O O . LYS A 1 168 ? 7.482 9.855 -5.876 1.00 87.56 168 LYS A O 1
ATOM 1343 N N . PHE A 1 169 ? 8.096 7.709 -5.940 1.00 87.19 169 PHE A N 1
ATOM 1344 C CA . PHE A 1 169 ? 9.462 7.950 -5.498 1.00 87.19 169 PHE A CA 1
ATOM 1345 C C . PHE A 1 169 ? 10.429 7.208 -6.416 1.00 87.19 169 PHE A C 1
ATOM 1347 O O . PHE A 1 169 ? 10.065 6.214 -7.045 1.00 87.19 169 PHE A O 1
ATOM 1354 N N . VAL A 1 170 ? 11.647 7.727 -6.529 1.00 85.88 170 VAL A N 1
ATOM 1355 C CA . VAL A 1 170 ? 12.719 7.138 -7.334 1.00 85.88 170 VAL A CA 1
ATOM 1356 C C . VAL A 1 170 ? 13.858 6.778 -6.401 1.00 85.88 170 VAL A C 1
ATOM 1358 O O . VAL A 1 170 ? 14.323 7.637 -5.659 1.00 85.88 170 VAL A O 1
ATOM 1361 N N . VAL A 1 171 ? 14.311 5.527 -6.458 1.00 84.56 171 VAL A N 1
ATOM 1362 C CA . VAL A 1 171 ? 15.453 5.027 -5.684 1.00 84.56 171 VAL A CA 1
ATOM 1363 C C . VAL A 1 171 ? 16.623 4.778 -6.624 1.00 84.56 171 VAL A C 1
ATOM 1365 O O . VAL A 1 171 ? 16.450 4.214 -7.702 1.00 84.56 171 VAL A O 1
ATOM 1368 N N . ARG A 1 172 ? 17.817 5.197 -6.211 1.00 80.19 172 ARG A N 1
ATOM 1369 C CA . ARG A 1 172 ? 19.084 4.951 -6.898 1.00 80.19 172 ARG A CA 1
ATOM 1370 C C . ARG A 1 172 ? 20.057 4.310 -5.911 1.00 80.19 172 ARG A C 1
ATOM 1372 O O . ARG A 1 172 ? 20.155 4.763 -4.769 1.00 80.19 172 ARG A O 1
ATOM 1379 N N . GLY A 1 173 ? 20.779 3.283 -6.355 1.00 69.81 173 GLY A N 1
ATOM 1380 C CA . GLY A 1 173 ? 21.958 2.809 -5.631 1.00 69.81 173 GLY A CA 1
ATOM 1381 C C . GLY A 1 173 ? 23.064 3.861 -5.721 1.00 69.81 173 GLY A C 1
ATOM 1382 O O . GLY A 1 173 ? 23.261 4.449 -6.784 1.00 69.81 173 GLY A O 1
ATOM 1383 N N . ALA A 1 174 ? 23.757 4.139 -4.620 1.00 59.78 174 ALA A N 1
ATOM 1384 C CA . ALA A 1 174 ? 24.946 4.982 -4.652 1.00 59.78 174 ALA A CA 1
ATOM 1385 C C . ALA A 1 174 ? 26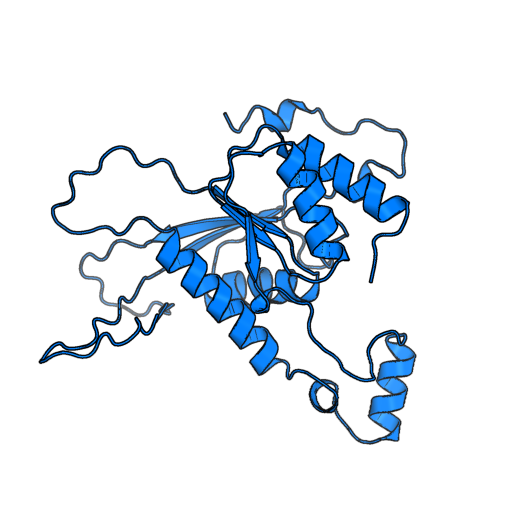.177 4.133 -5.006 1.00 59.78 174 ALA A C 1
ATOM 1387 O O . ALA A 1 174 ? 26.414 3.097 -4.386 1.00 59.78 174 ALA A O 1
ATOM 1388 N N . GLU A 1 175 ? 26.964 4.572 -5.991 1.00 51.94 175 GLU A N 1
ATOM 1389 C CA . GLU A 1 175 ? 28.282 3.991 -6.258 1.00 51.94 175 GLU A CA 1
ATOM 1390 C C . GLU A 1 175 ? 29.233 4.305 -5.096 1.00 51.94 175 GLU A C 1
ATOM 1392 O O . GLU A 1 175 ? 29.149 5.378 -4.493 1.00 51.94 175 GLU A O 1
ATOM 1397 N N . ASN A 1 176 ? 30.131 3.373 -4.767 1.00 48.81 176 ASN A N 1
ATOM 1398 C CA . ASN A 1 176 ? 31.157 3.573 -3.747 1.00 48.81 176 ASN A CA 1
ATOM 1399 C C . ASN A 1 176 ? 32.523 3.800 -4.410 1.00 48.81 176 ASN A C 1
ATOM 1401 O O . ASN A 1 176 ? 33.097 2.842 -4.927 1.00 48.81 176 ASN A O 1
ATOM 1405 N N . PRO A 1 177 ? 33.078 5.022 -4.362 1.00 43.81 177 PRO A N 1
ATOM 1406 C CA . PRO A 1 177 ? 34.485 5.231 -4.648 1.00 43.81 177 PRO A CA 1
ATOM 1407 C C . PRO A 1 177 ? 35.127 6.002 -3.481 1.00 43.81 177 PRO A C 1
ATOM 1409 O O . PRO A 1 177 ? 35.164 7.224 -3.500 1.00 43.81 177 PRO A O 1
ATOM 1412 N N . ASN A 1 178 ? 35.617 5.315 -2.444 1.00 47.19 178 ASN A N 1
ATOM 1413 C CA . ASN A 1 178 ? 36.507 5.880 -1.408 1.00 47.19 178 ASN A CA 1
ATOM 1414 C C . ASN A 1 178 ? 36.133 7.275 -0.824 1.00 47.19 178 ASN A C 1
ATOM 1416 O O . ASN A 1 178 ? 36.859 8.237 -1.073 1.00 47.19 178 ASN A O 1
ATOM 1420 N N . SER A 1 179 ? 35.095 7.426 0.015 1.00 41.59 179 SER A N 1
ATOM 1421 C CA . SER A 1 179 ? 34.851 8.717 0.703 1.00 41.59 179 SER A CA 1
ATOM 1422 C C . SER A 1 179 ? 34.830 8.621 2.232 1.00 41.59 179 SER A C 1
ATOM 1424 O O . SER A 1 179 ? 33.903 8.073 2.832 1.00 41.59 179 SER A O 1
ATOM 1426 N N . THR A 1 180 ? 35.843 9.218 2.854 1.00 40.28 180 THR A N 1
ATOM 1427 C CA . THR A 1 180 ? 35.850 9.695 4.243 1.00 40.28 180 THR A CA 1
ATOM 1428 C C . THR A 1 180 ? 34.987 10.954 4.408 1.00 40.28 180 THR A C 1
ATOM 1430 O O . THR A 1 180 ? 34.890 11.734 3.463 1.00 40.28 180 THR A O 1
ATOM 1433 N N . ALA A 1 181 ? 34.510 11.167 5.644 1.00 35.06 181 ALA A N 1
ATOM 1434 C CA . ALA A 1 181 ? 33.794 12.322 6.219 1.00 35.06 181 ALA A CA 1
ATOM 1435 C C . ALA A 1 181 ? 32.254 12.194 6.322 1.00 35.06 181 ALA A C 1
ATOM 1437 O O . ALA A 1 181 ? 31.527 12.338 5.348 1.00 35.06 181 ALA A O 1
ATOM 1438 N N . ASP A 1 182 ? 31.801 11.903 7.546 1.00 40.97 182 ASP A N 1
ATOM 1439 C CA . ASP A 1 182 ? 30.642 12.483 8.251 1.00 40.97 182 ASP A CA 1
ATOM 1440 C C . ASP A 1 182 ? 29.258 12.591 7.580 1.00 40.97 182 ASP A C 1
ATOM 1442 O O . ASP A 1 182 ? 28.495 13.493 7.916 1.00 40.97 182 ASP A O 1
ATOM 1446 N N . ASP A 1 183 ? 28.854 11.636 6.738 1.00 34.44 183 ASP A N 1
ATOM 1447 C CA . ASP A 1 183 ? 27.486 11.595 6.195 1.00 34.44 183 ASP A CA 1
ATOM 1448 C C . ASP A 1 183 ? 26.689 10.367 6.677 1.00 34.44 183 ASP A C 1
ATOM 1450 O O . ASP A 1 183 ? 27.086 9.212 6.498 1.00 34.44 183 ASP A O 1
ATOM 1454 N N . VAL A 1 184 ? 25.533 10.638 7.294 1.00 38.25 184 VAL A N 1
ATOM 1455 C CA . VAL A 1 184 ? 24.572 9.673 7.858 1.00 38.25 184 VAL A CA 1
ATOM 1456 C C . VAL A 1 184 ? 24.209 8.594 6.828 1.00 38.25 184 VAL A C 1
ATOM 1458 O O . VAL A 1 184 ? 23.789 8.879 5.707 1.00 38.25 184 VAL A O 1
ATOM 1461 N N . THR A 1 185 ? 24.407 7.334 7.217 1.00 36.78 185 THR A N 1
ATOM 1462 C CA . THR A 1 185 ? 24.379 6.152 6.349 1.00 36.78 185 THR A CA 1
ATOM 1463 C C . THR A 1 185 ? 23.070 5.385 6.493 1.00 36.78 185 THR A C 1
ATOM 1465 O O . THR A 1 185 ? 22.677 5.018 7.595 1.00 36.78 185 THR A O 1
ATOM 1468 N N . SER A 1 186 ? 22.417 5.076 5.372 1.00 42.31 186 SER A N 1
ATOM 1469 C CA . SER A 1 186 ? 21.325 4.107 5.325 1.00 42.31 186 SER A CA 1
ATOM 1470 C C . SER A 1 186 ? 21.830 2.763 4.803 1.00 42.31 186 SER A C 1
ATOM 1472 O O . SER A 1 186 ? 22.396 2.672 3.713 1.00 42.31 186 SER A O 1
ATOM 1474 N N . VAL A 1 187 ? 21.666 1.726 5.625 1.00 38.31 187 VAL A N 1
ATOM 1475 C CA . VAL A 1 187 ? 22.095 0.349 5.362 1.00 38.31 187 VAL A CA 1
ATOM 1476 C C . VAL A 1 187 ? 20.842 -0.494 5.150 1.00 38.31 187 VAL A C 1
ATOM 1478 O O . VAL A 1 187 ? 20.088 -0.719 6.091 1.00 38.31 187 VAL A O 1
ATOM 1481 N N . VAL A 1 188 ? 20.631 -1.001 3.936 1.00 41.97 188 VAL A N 1
ATOM 1482 C CA . VAL A 1 188 ? 19.746 -2.158 3.736 1.00 41.97 188 VAL A CA 1
ATOM 1483 C C . VAL A 1 188 ? 20.559 -3.406 4.075 1.00 41.97 188 VAL A C 1
ATOM 1485 O O . VAL A 1 188 ? 21.596 -3.628 3.459 1.00 41.97 188 VAL A O 1
ATOM 1488 N N . SER A 1 189 ? 20.136 -4.190 5.068 1.00 36.50 189 SER A N 1
ATOM 1489 C CA . SER A 1 189 ? 20.703 -5.515 5.361 1.00 36.50 189 SER A CA 1
ATOM 1490 C C . SER A 1 189 ? 19.635 -6.569 5.100 1.00 36.50 189 SER A C 1
ATOM 1492 O O . SER A 1 189 ? 18.692 -6.679 5.874 1.00 36.50 189 SER A O 1
ATOM 1494 N N . SER A 1 190 ? 19.776 -7.351 4.032 1.00 33.12 190 SER A N 1
ATOM 1495 C CA . SER A 1 190 ? 18.994 -8.578 3.849 1.00 33.12 190 SER A CA 1
ATOM 1496 C C . SER A 1 190 ? 19.799 -9.767 4.374 1.00 33.12 190 SER A C 1
ATOM 1498 O O . SER A 1 190 ? 20.917 -9.993 3.908 1.00 33.12 190 SER A O 1
ATOM 1500 N N . ASN A 1 191 ? 19.243 -10.544 5.306 1.00 27.28 191 ASN A N 1
ATOM 1501 C CA . ASN A 1 191 ? 19.771 -11.871 5.629 1.00 27.28 191 ASN A CA 1
ATOM 1502 C C . ASN A 1 191 ? 19.287 -12.834 4.535 1.00 27.28 191 ASN A C 1
ATOM 1504 O O . ASN A 1 191 ? 18.112 -13.192 4.496 1.00 27.28 191 ASN A O 1
ATOM 1508 N N . THR A 1 192 ? 20.156 -13.212 3.601 1.00 28.56 192 THR A N 1
ATOM 1509 C CA . THR A 1 192 ? 19.843 -14.268 2.629 1.00 28.56 192 THR A CA 1
ATOM 1510 C C . THR A 1 192 ? 19.740 -15.622 3.326 1.00 28.56 192 THR A C 1
ATOM 1512 O O . THR A 1 192 ? 20.588 -15.961 4.147 1.00 28.56 192 THR A O 1
ATOM 1515 N N . VAL A 1 193 ? 18.691 -16.366 2.971 1.00 29.72 193 VAL A N 1
ATOM 1516 C CA . VAL A 1 193 ? 18.341 -17.711 3.446 1.00 29.72 193 VAL A CA 1
ATOM 1517 C C . VAL A 1 193 ? 19.530 -18.670 3.341 1.00 29.72 193 VAL A C 1
ATOM 1519 O O . VAL A 1 193 ? 20.160 -18.777 2.288 1.00 29.72 193 VAL A O 1
ATOM 1522 N N . GLU A 1 194 ? 19.800 -19.365 4.445 1.00 27.19 194 GLU A N 1
ATOM 1523 C CA . GLU A 1 194 ? 20.782 -20.438 4.570 1.00 27.19 194 GLU A CA 1
ATOM 1524 C C . GLU A 1 194 ? 20.391 -21.611 3.659 1.00 27.19 194 GLU A C 1
ATOM 1526 O O . GLU A 1 194 ? 19.376 -22.269 3.877 1.00 27.19 194 GLU A O 1
ATOM 1531 N N . ASN A 1 195 ? 21.201 -21.886 2.637 1.00 26.42 195 ASN A N 1
ATOM 1532 C CA . ASN A 1 195 ? 21.289 -23.237 2.099 1.00 26.42 195 ASN A CA 1
ATOM 1533 C C . ASN A 1 195 ? 22.443 -23.913 2.831 1.00 26.42 195 ASN A C 1
ATOM 1535 O O . ASN A 1 195 ? 23.601 -23.527 2.666 1.00 26.42 195 ASN A O 1
ATOM 1539 N N . GLU A 1 196 ? 22.108 -24.898 3.661 1.00 37.31 196 GLU A N 1
ATOM 1540 C CA . GLU A 1 196 ? 23.067 -25.788 4.299 1.00 37.31 196 GLU A CA 1
ATOM 1541 C C . GLU A 1 196 ? 23.965 -26.418 3.229 1.00 37.31 196 GLU A C 1
ATOM 1543 O O . GLU A 1 196 ? 23.518 -27.235 2.425 1.00 37.31 196 GLU A O 1
ATOM 1548 N N . THR A 1 197 ? 25.225 -25.991 3.174 1.00 31.23 197 THR A N 1
ATOM 1549 C CA . THR A 1 197 ? 26.422 -26.842 3.068 1.00 31.23 197 THR A CA 1
ATOM 1550 C C . THR A 1 197 ? 27.681 -25.969 2.987 1.00 31.23 197 THR A C 1
ATOM 1552 O O . THR A 1 197 ? 27.898 -25.266 2.010 1.00 31.23 197 THR A O 1
ATOM 1555 N N . ASN A 1 198 ? 28.509 -26.089 4.032 1.00 34.91 198 ASN A N 1
ATOM 1556 C CA . ASN A 1 198 ? 29.940 -25.777 4.150 1.00 34.91 198 ASN A CA 1
ATOM 1557 C C . ASN A 1 198 ? 30.464 -24.370 3.791 1.00 34.91 198 ASN A C 1
ATOM 1559 O O . ASN A 1 198 ? 30.483 -23.961 2.637 1.00 34.91 198 ASN A O 1
ATOM 1563 N N . ASP A 1 199 ? 31.035 -23.728 4.819 1.00 39.44 199 ASP A N 1
ATOM 1564 C CA . ASP A 1 199 ? 32.033 -22.650 4.779 1.00 39.44 199 ASP A CA 1
ATOM 1565 C C . ASP A 1 199 ? 31.763 -21.487 3.809 1.00 39.44 199 ASP A C 1
ATOM 1567 O O . ASP A 1 199 ? 32.299 -21.417 2.705 1.00 39.44 199 ASP A O 1
ATOM 1571 N N . GLY A 1 200 ? 31.013 -20.483 4.268 1.00 28.91 200 GLY A N 1
ATOM 1572 C CA . GLY A 1 200 ? 30.900 -19.214 3.552 1.00 28.91 200 GLY A CA 1
ATOM 1573 C C . GLY A 1 200 ? 30.279 -18.126 4.415 1.00 28.91 200 GLY A C 1
ATOM 1574 O O . GLY A 1 200 ? 29.126 -18.230 4.819 1.00 28.91 200 GLY A O 1
ATOM 1575 N N . ALA A 1 201 ? 31.047 -17.078 4.713 1.00 31.98 201 ALA A N 1
ATOM 1576 C CA . ALA A 1 201 ? 30.553 -15.881 5.379 1.00 31.98 201 ALA A CA 1
ATOM 1577 C C . ALA A 1 201 ? 29.294 -15.353 4.667 1.00 31.98 201 ALA A C 1
ATOM 1579 O O . ALA A 1 201 ? 29.305 -15.155 3.453 1.00 31.98 201 ALA A O 1
ATOM 1580 N N . SER A 1 202 ? 28.216 -15.103 5.414 1.00 34.56 202 SER A N 1
ATOM 1581 C CA . SER A 1 202 ? 27.028 -14.429 4.889 1.00 34.56 202 SER A CA 1
ATOM 1582 C C . SER A 1 202 ? 27.432 -13.040 4.378 1.00 34.56 202 SER A C 1
ATOM 1584 O O . SER A 1 202 ? 27.683 -12.134 5.180 1.00 34.56 202 SER A O 1
ATOM 1586 N N . GLU A 1 203 ? 27.533 -12.852 3.062 1.00 37.88 203 GLU A N 1
ATOM 1587 C CA . GLU A 1 203 ? 27.781 -11.533 2.476 1.00 37.88 203 GLU A CA 1
ATOM 1588 C C . GLU A 1 203 ? 26.561 -10.635 2.724 1.00 37.88 203 GLU A C 1
ATOM 1590 O O . GLU A 1 203 ? 25.577 -10.647 1.985 1.00 37.88 203 GLU A O 1
ATOM 1595 N N . LYS A 1 204 ? 26.618 -9.825 3.787 1.00 43.50 204 LYS A N 1
ATOM 1596 C CA . LYS A 1 204 ? 25.695 -8.703 3.978 1.00 43.50 204 LYS A CA 1
ATOM 1597 C C . LYS A 1 204 ? 25.957 -7.667 2.889 1.00 43.50 204 LYS A C 1
ATOM 1599 O O . LYS A 1 204 ? 26.873 -6.852 2.999 1.00 43.50 204 LYS A O 1
ATOM 1604 N N . ILE A 1 205 ? 25.132 -7.670 1.848 1.00 46.69 205 ILE A N 1
ATOM 1605 C CA . ILE A 1 205 ? 25.150 -6.618 0.832 1.00 46.69 205 ILE A CA 1
ATOM 1606 C C . ILE A 1 205 ? 24.602 -5.340 1.476 1.00 46.69 205 ILE A C 1
ATOM 1608 O O . ILE A 1 205 ? 23.403 -5.215 1.692 1.00 46.69 205 ILE A O 1
ATOM 1612 N N . THR A 1 206 ? 25.485 -4.388 1.779 1.00 52.53 206 THR A N 1
ATOM 1613 C CA . THR A 1 206 ? 25.095 -3.049 2.241 1.00 52.53 206 THR A CA 1
ATOM 1614 C C . THR A 1 206 ? 24.908 -2.134 1.035 1.00 52.53 206 THR A C 1
ATOM 1616 O O . THR A 1 206 ? 25.879 -1.758 0.380 1.00 52.53 206 THR A O 1
ATOM 1619 N N . LEU A 1 207 ? 23.661 -1.758 0.741 1.00 59.09 207 LEU A N 1
ATOM 1620 C CA . LEU A 1 207 ? 23.335 -0.798 -0.318 1.00 59.09 207 LEU A CA 1
ATOM 1621 C C . LEU A 1 207 ? 23.070 0.583 0.282 1.00 59.09 207 LEU A C 1
ATOM 1623 O O . LEU A 1 207 ? 22.174 0.732 1.110 1.00 59.09 207 LEU A O 1
ATOM 1627 N N . ARG A 1 208 ? 23.812 1.597 -0.178 1.00 65.06 208 ARG A N 1
ATOM 1628 C CA . ARG A 1 208 ? 23.491 3.006 0.089 1.00 65.06 208 ARG A CA 1
ATOM 1629 C C . ARG A 1 208 ? 22.418 3.469 -0.890 1.00 65.06 208 ARG A C 1
ATOM 1631 O O . ARG A 1 208 ? 22.602 3.351 -2.104 1.00 65.06 208 ARG A O 1
ATOM 1638 N N . LEU A 1 209 ? 21.325 4.022 -0.370 1.00 74.62 209 LEU A N 1
ATOM 1639 C CA . LEU A 1 209 ? 20.201 4.501 -1.174 1.00 74.62 209 LEU A CA 1
ATOM 1640 C C . LEU A 1 209 ? 20.163 6.029 -1.207 1.00 74.62 209 LEU A C 1
ATOM 1642 O O . LEU A 1 209 ? 20.330 6.690 -0.186 1.00 74.62 209 LEU A O 1
ATOM 1646 N N . LYS A 1 210 ? 19.885 6.588 -2.384 1.00 77.69 210 LYS A N 1
ATOM 1647 C CA . LYS A 1 210 ? 19.485 7.990 -2.555 1.00 77.69 210 LYS A CA 1
ATOM 1648 C C . LYS A 1 210 ? 18.222 8.047 -3.400 1.00 77.69 210 LYS A C 1
ATOM 1650 O O . LYS A 1 210 ? 18.028 7.209 -4.281 1.00 77.69 210 LYS A O 1
ATOM 1655 N N . GLY A 1 211 ? 17.379 9.045 -3.176 1.00 79.50 211 GLY A N 1
ATOM 1656 C CA . GLY A 1 211 ? 16.134 9.142 -3.918 1.00 79.50 211 GLY A CA 1
ATOM 1657 C C . GLY A 1 211 ? 15.405 10.463 -3.771 1.00 79.50 211 GLY A C 1
ATOM 1658 O O . GLY A 1 211 ? 15.776 11.310 -2.962 1.00 79.50 211 GLY A O 1
ATOM 1659 N N . GLU A 1 212 ? 14.370 10.606 -4.591 1.00 80.44 212 GLU A N 1
ATOM 1660 C CA . GLU A 1 212 ? 13.452 11.742 -4.590 1.00 80.44 212 GLU A CA 1
ATOM 1661 C C . GLU A 1 212 ? 12.019 11.225 -4.456 1.00 80.44 212 GLU A C 1
ATOM 1663 O O . GLU A 1 212 ? 11.639 10.253 -5.117 1.00 80.44 212 GLU A O 1
ATOM 1668 N N . VAL A 1 213 ? 11.218 11.884 -3.623 1.00 77.06 213 VAL A N 1
ATOM 1669 C CA . VAL A 1 213 ? 9.775 11.659 -3.505 1.00 77.06 213 VAL A CA 1
ATOM 1670 C C . VAL A 1 213 ? 9.041 12.786 -4.233 1.00 77.06 213 VAL A C 1
ATOM 1672 O O . VAL A 1 213 ? 9.359 13.962 -4.064 1.00 77.06 213 VAL A O 1
ATOM 1675 N N . THR A 1 214 ? 8.025 12.427 -5.021 1.00 74.88 214 THR A N 1
ATOM 1676 C CA . THR A 1 214 ? 7.158 13.346 -5.775 1.00 74.88 214 THR A CA 1
ATOM 1677 C C . THR A 1 214 ? 5.682 12.931 -5.667 1.00 74.88 214 THR A C 1
ATOM 1679 O O . THR A 1 214 ? 5.343 11.743 -5.664 1.00 74.88 214 THR A O 1
ATOM 1682 N N . LEU A 1 215 ? 4.769 13.902 -5.566 1.00 64.31 215 LEU A N 1
ATOM 1683 C CA . LEU A 1 215 ? 3.330 13.628 -5.612 1.00 64.31 215 LEU A CA 1
ATOM 1684 C C . LEU A 1 215 ? 2.850 13.625 -7.058 1.00 64.31 215 LEU A C 1
ATOM 1686 O O . LEU A 1 215 ? 3.099 14.580 -7.793 1.00 64.31 215 LEU A O 1
ATOM 1690 N N . TRP A 1 216 ? 2.070 12.614 -7.429 1.00 58.72 216 TRP A N 1
ATOM 1691 C CA . TRP A 1 216 ? 1.307 12.635 -8.667 1.00 58.72 216 TRP A CA 1
ATOM 1692 C C . TRP A 1 216 ? -0.167 12.880 -8.312 1.00 58.72 216 TRP A C 1
ATOM 1694 O O . TRP A 1 216 ? -0.758 12.170 -7.504 1.00 58.72 216 TRP A O 1
ATOM 1704 N N . SER A 1 217 ? -0.745 13.966 -8.831 1.00 51.88 217 SER A N 1
ATOM 1705 C CA . SER A 1 217 ? -1.972 14.603 -8.310 1.00 51.88 217 SER A CA 1
ATOM 1706 C C . SER A 1 217 ? -3.141 13.653 -7.973 1.00 51.88 217 SER A C 1
ATOM 1708 O O . SER A 1 217 ? -3.345 12.608 -8.588 1.00 51.88 217 SER A O 1
ATOM 1710 N N . CYS A 1 218 ? -3.943 14.042 -6.978 1.00 46.19 218 CYS A N 1
ATOM 1711 C CA . CYS A 1 218 ? -5.031 13.268 -6.377 1.00 46.19 218 CYS A CA 1
ATOM 1712 C C . CYS A 1 218 ? -6.233 13.010 -7.314 1.00 46.19 218 CYS A C 1
ATOM 1714 O O . CYS A 1 218 ? -6.890 13.951 -7.754 1.00 46.19 218 CYS A O 1
ATOM 1716 N N . VAL A 1 219 ? -6.651 11.744 -7.460 1.00 43.72 219 VAL A N 1
ATOM 1717 C CA . VAL A 1 219 ? -7.916 11.345 -8.132 1.00 43.72 219 VAL A CA 1
ATOM 1718 C C . VAL A 1 219 ? -9.164 11.946 -7.450 1.00 43.72 219 VAL A C 1
ATOM 1720 O O . VAL A 1 219 ? -10.224 12.074 -8.056 1.00 43.72 219 VAL A O 1
ATOM 1723 N N . SER A 1 220 ? -9.047 12.429 -6.210 1.00 40.28 220 SER A N 1
ATOM 1724 C CA . SER A 1 220 ? -10.171 12.990 -5.449 1.00 40.28 220 SER A CA 1
ATOM 1725 C C . SER A 1 220 ? -10.737 14.327 -5.958 1.00 40.28 220 SER A C 1
ATOM 1727 O O . SER A 1 220 ? -11.770 14.744 -5.448 1.00 40.28 220 SER A O 1
ATOM 1729 N N . HIS A 1 221 ? -10.083 15.030 -6.893 1.00 34.44 221 HIS A N 1
ATOM 1730 C CA . HIS A 1 221 ? -10.638 16.277 -7.459 1.00 34.44 221 HIS A CA 1
ATOM 1731 C C . HIS A 1 221 ? -11.423 16.054 -8.765 1.00 34.44 221 HIS A C 1
ATOM 1733 O O . HIS A 1 221 ? -12.229 16.895 -9.145 1.00 34.44 221 HIS A O 1
ATOM 1739 N N . LEU A 1 222 ? -11.246 14.898 -9.417 1.00 35.97 222 LEU A N 1
ATOM 1740 C CA . LEU A 1 222 ? -11.811 14.622 -10.743 1.00 35.97 222 LEU A CA 1
ATOM 1741 C C . LEU A 1 222 ? -13.294 14.215 -10.700 1.00 35.97 222 LEU A C 1
ATOM 1743 O O . LEU A 1 222 ? -14.029 14.483 -11.644 1.00 35.97 222 LEU A O 1
ATOM 1747 N N . ALA A 1 223 ? -13.757 13.606 -9.603 1.00 38.53 223 ALA A N 1
ATOM 1748 C CA . ALA A 1 223 ? -15.141 13.132 -9.490 1.00 38.53 223 ALA A CA 1
ATOM 1749 C C . ALA A 1 223 ? -16.128 14.191 -8.960 1.00 38.53 223 ALA A C 1
ATOM 1751 O O . ALA A 1 223 ? -17.321 14.098 -9.226 1.00 38.53 223 ALA A O 1
ATOM 1752 N N . ALA A 1 224 ? -15.660 15.201 -8.217 1.00 35.75 224 ALA A N 1
ATOM 1753 C CA . ALA A 1 224 ? -16.547 16.096 -7.465 1.00 35.75 224 ALA A CA 1
ATOM 1754 C C . ALA A 1 224 ? -17.023 17.340 -8.236 1.00 35.75 224 ALA A C 1
ATOM 1756 O O . ALA A 1 224 ? -17.900 18.041 -7.742 1.00 35.75 224 ALA A O 1
ATOM 1757 N N . GLN A 1 225 ? -16.459 17.655 -9.410 1.00 32.88 225 GLN A N 1
ATOM 1758 C CA . GLN A 1 225 ? -16.734 18.946 -10.063 1.00 32.88 225 GLN A CA 1
ATOM 1759 C C . GLN A 1 225 ? -17.146 18.892 -11.535 1.00 32.88 225 GLN A C 1
ATOM 1761 O O . GLN A 1 225 ? -17.399 19.950 -12.102 1.00 32.88 225 GLN A O 1
ATOM 1766 N N . GLY A 1 226 ? -17.209 17.724 -12.188 1.00 34.50 226 GLY A N 1
ATOM 1767 C CA . GLY A 1 226 ? -17.592 17.648 -13.612 1.00 34.50 226 GLY A CA 1
ATOM 1768 C C . GLY A 1 226 ? -16.722 18.499 -14.557 1.00 34.50 226 GLY A C 1
ATOM 1769 O O . GLY A 1 226 ? -17.061 18.683 -15.722 1.00 34.50 226 GLY A O 1
ATOM 1770 N N . LYS A 1 227 ? -15.596 19.028 -14.066 1.00 33.06 227 LYS A N 1
ATOM 1771 C CA . LYS A 1 227 ? -14.659 19.865 -14.803 1.00 33.06 227 LYS A CA 1
ATOM 1772 C C . LYS A 1 227 ? -13.453 19.011 -15.153 1.00 33.06 227 LYS A C 1
ATOM 1774 O O . LYS A 1 227 ? -12.772 18.503 -14.265 1.00 33.06 227 LYS A O 1
ATOM 1779 N N . ARG A 1 228 ? -13.183 18.869 -16.454 1.00 37.03 228 ARG A N 1
ATOM 1780 C CA . ARG A 1 228 ? -11.863 18.445 -16.930 1.00 37.03 228 ARG A CA 1
ATOM 1781 C C . ARG A 1 228 ? -10.865 19.475 -16.411 1.00 37.03 228 ARG A C 1
ATOM 1783 O O . ARG A 1 228 ? -10.932 20.634 -16.807 1.00 37.03 228 ARG A O 1
ATOM 1790 N N . THR A 1 229 ? -9.981 19.080 -15.508 1.00 31.53 229 THR A N 1
ATOM 1791 C CA . THR A 1 229 ? -8.864 19.929 -15.091 1.00 31.53 229 THR A CA 1
ATOM 1792 C C . THR A 1 229 ? -7.580 19.267 -15.542 1.00 31.53 229 THR A C 1
ATOM 1794 O O . THR A 1 229 ? -7.270 18.176 -15.074 1.00 31.53 229 THR A O 1
ATOM 1797 N N . HIS A 1 230 ? -6.899 19.966 -16.450 1.00 33.25 230 HIS A N 1
ATOM 1798 C CA . HIS A 1 230 ? -5.579 19.690 -17.010 1.00 33.25 230 HIS A CA 1
ATOM 1799 C C . HIS A 1 230 ? -5.383 18.280 -17.563 1.00 33.25 230 HIS A C 1
ATOM 1801 O O . HIS A 1 230 ? -4.909 17.378 -16.888 1.00 33.25 230 HIS A O 1
ATOM 1807 N N . ASP A 1 231 ? -5.800 18.176 -18.824 1.00 34.50 231 ASP A N 1
ATOM 1808 C CA . ASP A 1 231 ? -5.102 17.504 -19.914 1.00 34.50 231 ASP A CA 1
ATOM 1809 C C . ASP A 1 231 ? -4.496 16.125 -19.594 1.00 34.50 231 ASP A C 1
ATOM 1811 O O . ASP A 1 231 ? -3.465 15.987 -18.935 1.00 34.50 231 ASP A O 1
ATOM 1815 N N . ASP A 1 232 ? -5.110 15.092 -20.178 1.00 35.38 232 ASP A N 1
ATOM 1816 C CA . ASP A 1 232 ? -4.534 13.749 -20.314 1.00 35.38 232 ASP A CA 1
ATOM 1817 C C . ASP A 1 232 ? -3.141 13.769 -21.002 1.00 35.38 232 ASP A C 1
ATOM 1819 O O . ASP A 1 232 ? -2.492 12.727 -21.083 1.00 35.38 232 ASP A O 1
ATOM 1823 N N . SER A 1 233 ? -2.655 14.931 -21.464 1.00 33.59 233 SER A N 1
ATOM 1824 C CA . SER A 1 233 ? -1.305 15.166 -21.990 1.00 33.59 233 SER A CA 1
ATOM 1825 C C . SER A 1 233 ? -0.172 15.028 -20.970 1.00 33.59 233 SER A C 1
ATOM 1827 O O . SER A 1 233 ? 0.943 14.722 -21.375 1.00 33.59 233 SER A O 1
ATOM 1829 N N . GLN A 1 234 ? -0.413 15.122 -19.652 1.00 36.09 234 GLN A N 1
ATOM 1830 C CA . GLN A 1 234 ? 0.642 14.805 -18.664 1.00 36.09 234 GLN A CA 1
ATOM 1831 C C . GLN A 1 234 ? 0.982 13.303 -18.602 1.00 36.09 234 GLN A C 1
ATOM 1833 O O . GLN A 1 234 ? 1.871 12.890 -17.856 1.00 36.09 234 GLN A O 1
ATOM 1838 N N . ILE A 1 235 ? 0.268 12.469 -19.364 1.00 39.19 235 ILE A N 1
ATOM 1839 C CA . ILE A 1 235 ? 0.620 11.065 -19.586 1.00 39.19 235 ILE A CA 1
ATOM 1840 C C . ILE A 1 235 ? 1.758 10.943 -20.618 1.00 39.19 235 ILE A C 1
ATOM 1842 O O . ILE A 1 235 ? 2.494 9.959 -20.579 1.00 39.19 235 ILE A O 1
ATOM 1846 N N . ASP A 1 236 ? 1.930 11.925 -21.508 1.00 34.44 236 ASP A N 1
ATOM 1847 C CA . ASP A 1 236 ? 2.841 11.821 -22.654 1.00 34.44 236 ASP A CA 1
ATOM 1848 C C . ASP A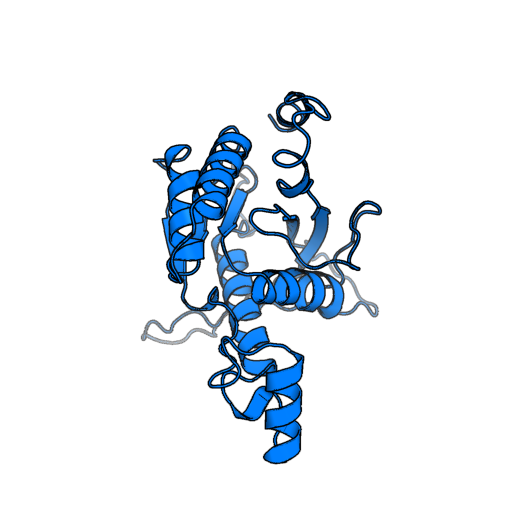 1 236 ? 4.273 12.315 -22.357 1.00 34.44 236 ASP A C 1
ATOM 1850 O O . ASP A 1 236 ? 5.185 12.001 -23.115 1.00 34.44 236 ASP A O 1
ATOM 1854 N N . ASP A 1 237 ? 4.519 12.941 -21.200 1.00 35.81 237 ASP A N 1
ATOM 1855 C CA . ASP A 1 237 ? 5.875 13.294 -20.726 1.00 35.81 237 ASP A CA 1
ATOM 1856 C C . ASP A 1 237 ? 6.682 12.083 -20.193 1.00 35.81 237 ASP A C 1
ATOM 1858 O O . ASP A 1 237 ? 7.754 12.240 -19.605 1.00 35.81 237 ASP A O 1
ATOM 1862 N N . TYR A 1 238 ? 6.162 10.860 -20.349 1.00 42.84 238 TYR A N 1
ATOM 1863 C CA . TYR A 1 238 ? 6.695 9.647 -19.712 1.00 42.84 238 TYR A CA 1
ATOM 1864 C C . TYR A 1 238 ? 6.849 8.435 -20.652 1.00 42.84 238 TYR A C 1
ATOM 1866 O O . TYR A 1 238 ? 6.954 7.307 -20.157 1.00 42.84 238 TYR A O 1
ATOM 1874 N N . ALA A 1 239 ? 6.853 8.644 -21.975 1.00 33.28 239 ALA A N 1
ATOM 1875 C CA . ALA A 1 239 ? 7.231 7.620 -22.958 1.00 33.28 239 ALA A CA 1
ATOM 1876 C C . ALA A 1 239 ? 8.755 7.517 -23.127 1.00 33.28 239 ALA A C 1
ATOM 1878 O O . ALA A 1 239 ? 9.418 8.576 -23.158 1.00 33.28 239 ALA A O 1
#

pLDDT: mean 74.89, std 23.73, range [26.42, 98.62]

Secondary structure (DSSP, 8-state):
----HHHHHHHHHHHHHHTTS--SEEEE-SSHHHHHHHHHHHTT-TTS-EEE-GGGSPP--GGGTTS-HHHHHHHHHHHT--GGGSSS-HHHHHHHHHHHHHHHHHHHS----TT------PPP-EEEE--HHHHHIIIIIIIIIIS--EE-TT--TTSPPPTT-EEEEEEEEPP-----S--PPP-B--------SS--------B-EEEEEEEE--GGGTSSS----S-GGGGGGG-